Protein AF-A0A1Y1L3T9-F1 (afdb_monomer)

Solvent-accessible surface area (backbone atoms only — not comparable to full-atom values): 20775 Å² total; per-residue (Å²): 136,85,84,82,82,81,80,81,81,81,74,84,78,82,86,78,85,74,57,69,70,58,56,51,51,52,52,50,53,50,52,51,50,52,52,52,52,53,51,52,50,51,53,52,52,51,52,53,52,51,53,52,50,51,54,50,51,52,52,53,53,54,56,57,56,63,68,74,70,43,75,64,59,54,52,52,53,52,52,50,54,54,49,51,54,55,55,50,51,56,50,54,59,50,60,73,70,69,58,95,81,67,71,97,80,73,80,86,70,81,94,82,72,80,85,76,76,78,76,82,71,76,79,82,76,76,73,91,60,91,78,67,70,82,50,89,55,67,92,94,56,83,70,61,74,66,76,83,71,78,78,76,70,71,78,68,81,76,93,68,93,72,87,66,80,78,95,65,78,94,72,86,73,83,88,73,94,77,78,77,95,78,69,88,81,79,78,86,75,94,63,92,77,84,72,78,83,83,74,75,83,78,77,84,85,78,78,78,84,84,81,75,86,78,88,84,81,88,88,82,89,84,92,76,96,74,94,70,88,79,83,73,82,69,72,85,73,78,78,86,57,84,65,70,52,61,52,40,53,29,41,63,72,52,40,51,98,86,43,69,70,74,56,64,69,52,28,51,77,52,71,47,71,88,84,55,91,90,52,65,65,36,37,73,67,56,38,49,53,32,47,50,50,51,52,51,42,65,72,78,107

Radius of gyration: 37.57 Å; Cα contacts (8 Å, |Δi|>4): 76; chains: 1; bounding box: 81×88×98 Å

Structure (mmCIF, N/CA/C/O backbone):
data_AF-A0A1Y1L3T9-F1
#
_entry.id   AF-A0A1Y1L3T9-F1
#
loop_
_atom_site.group_PDB
_atom_site.id
_atom_site.type_symbol
_atom_site.label_atom_id
_atom_site.label_alt_id
_atom_site.label_comp_id
_atom_site.label_asym_id
_atom_site.label_entity_id
_atom_site.label_seq_id
_atom_site.pdbx_PDB_ins_code
_atom_site.Cartn_x
_atom_site.Cartn_y
_atom_site.Cartn_z
_atom_site.occupancy
_atom_site.B_iso_or_equiv
_atom_site.auth_seq_id
_atom_site.auth_comp_id
_atom_site.auth_asym_id
_atom_site.auth_atom_id
_atom_site.pdbx_PDB_model_num
ATOM 1 N N . MET A 1 1 ? 3.364 -24.486 44.179 1.00 48.12 1 MET A N 1
ATOM 2 C CA . MET A 1 1 ? 2.650 -23.247 43.792 1.00 48.12 1 MET A CA 1
ATOM 3 C C . MET A 1 1 ? 1.180 -23.391 44.173 1.00 48.12 1 MET A C 1
ATOM 5 O O . MET A 1 1 ? 0.526 -24.289 43.663 1.00 48.12 1 MET A O 1
ATOM 9 N N . ARG A 1 2 ? 0.682 -22.606 45.139 1.00 43.09 2 ARG A N 1
ATOM 10 C CA . ARG A 1 2 ? -0.711 -22.678 45.620 1.00 43.09 2 ARG A CA 1
ATOM 11 C C . ARG A 1 2 ? -1.566 -21.684 44.832 1.00 43.09 2 ARG A C 1
ATOM 13 O O . ARG A 1 2 ? -1.297 -20.489 44.862 1.00 43.09 2 ARG A O 1
ATOM 20 N N . SER A 1 3 ? -2.562 -22.192 44.112 1.00 54.69 3 SER A N 1
ATOM 21 C CA . SER A 1 3 ? -3.500 -21.392 43.322 1.00 54.69 3 SER A CA 1
ATOM 22 C C . SER A 1 3 ? -4.579 -20.817 44.246 1.00 54.69 3 SER A C 1
ATOM 24 O O . SER A 1 3 ? -5.410 -21.555 44.777 1.00 54.69 3 SER A O 1
ATOM 26 N N . ILE A 1 4 ? -4.533 -19.506 44.489 1.00 59.34 4 ILE A N 1
ATOM 27 C CA . ILE A 1 4 ? -5.537 -18.790 45.283 1.00 59.34 4 ILE A CA 1
ATOM 28 C C . ILE A 1 4 ? -6.715 -18.469 44.357 1.00 59.34 4 ILE A C 1
ATOM 30 O O . ILE A 1 4 ? -6.658 -17.541 43.553 1.00 59.34 4 ILE A O 1
ATOM 34 N N . LYS A 1 5 ? -7.796 -19.249 44.460 1.00 62.16 5 LYS A N 1
ATOM 35 C CA . LYS A 1 5 ? -9.081 -18.937 43.819 1.00 62.16 5 LYS A CA 1
ATOM 36 C C . LYS A 1 5 ? -9.783 -17.828 44.608 1.00 62.16 5 LYS A C 1
ATOM 38 O O . LYS A 1 5 ? -10.505 -18.101 45.563 1.00 62.16 5 LYS A O 1
ATOM 43 N N . LEU A 1 6 ? -9.587 -16.579 44.193 1.00 64.75 6 LEU A N 1
ATOM 44 C CA . LEU A 1 6 ? -10.404 -15.446 44.631 1.00 64.75 6 LEU A CA 1
ATOM 45 C C . LEU A 1 6 ? -11.812 -15.575 44.027 1.00 64.75 6 LEU A C 1
ATOM 47 O O . LEU A 1 6 ? -12.028 -15.301 42.850 1.00 64.75 6 LEU A O 1
ATOM 51 N N . LYS A 1 7 ? -12.778 -16.022 44.838 1.00 67.00 7 LYS A N 1
ATOM 52 C CA . LYS A 1 7 ? -14.206 -15.942 44.507 1.00 67.00 7 LYS A CA 1
ATOM 53 C C . LYS A 1 7 ? -14.675 -14.503 44.724 1.00 67.00 7 LYS A C 1
ATOM 55 O O . LYS A 1 7 ? -14.932 -14.103 45.856 1.00 67.00 7 LYS A O 1
ATOM 60 N N . PHE A 1 8 ? -14.811 -13.737 43.646 1.00 65.00 8 PHE A N 1
ATOM 61 C CA . PHE A 1 8 ? -15.523 -12.463 43.685 1.00 65.00 8 PHE A CA 1
ATOM 62 C C . PHE A 1 8 ? -17.027 -12.732 43.757 1.00 65.00 8 PHE A C 1
ATOM 64 O O . PHE A 1 8 ? -17.648 -13.164 42.790 1.00 65.00 8 PHE A O 1
ATOM 71 N N . VAL A 1 9 ? -17.609 -12.498 44.931 1.00 68.62 9 VAL A N 1
ATOM 72 C CA . VAL A 1 9 ? -19.060 -12.487 45.121 1.00 68.62 9 VAL A CA 1
ATOM 73 C C . VAL A 1 9 ? -19.570 -11.131 44.641 1.00 68.62 9 VAL A C 1
ATOM 75 O O . VAL A 1 9 ? -19.566 -10.149 45.380 1.00 68.62 9 VAL A O 1
ATOM 78 N N . THR A 1 10 ? -19.988 -11.055 43.381 1.00 63.47 10 THR A N 1
ATOM 79 C CA . THR A 1 10 ? -20.679 -9.885 42.835 1.00 63.47 10 THR A CA 1
ATOM 80 C C . THR A 1 10 ? -22.121 -9.879 43.338 1.00 63.47 10 THR A C 1
ATOM 82 O O . THR A 1 10 ? -22.996 -10.511 42.747 1.00 63.47 10 THR A O 1
ATOM 85 N N . LYS A 1 11 ? -22.386 -9.192 44.456 1.00 64.69 11 LYS A N 1
ATOM 86 C CA . LYS A 1 11 ? -23.764 -8.853 44.834 1.00 64.69 11 LYS A CA 1
ATOM 87 C C . LYS A 1 11 ? -24.275 -7.746 43.900 1.00 64.69 11 LYS A C 1
ATOM 89 O O . LYS A 1 11 ? -23.578 -6.742 43.741 1.00 64.69 11 LYS A O 1
ATOM 94 N N . PRO A 1 12 ? -25.465 -7.894 43.293 1.00 64.88 12 PRO A N 1
ATOM 95 C CA . PRO A 1 12 ? -26.063 -6.845 42.480 1.00 64.88 12 PRO A CA 1
ATOM 96 C C . PRO A 1 12 ? -26.432 -5.659 43.378 1.00 64.88 12 PRO A C 1
ATOM 98 O O . PRO A 1 12 ? -27.270 -5.769 44.271 1.00 64.88 12 PRO A O 1
ATOM 101 N N . PHE A 1 13 ? -25.768 -4.525 43.167 1.00 62.03 13 PHE A N 1
ATOM 102 C CA . PHE A 1 13 ? -26.069 -3.276 43.859 1.00 62.03 13 PHE A CA 1
ATOM 103 C C . PHE A 1 13 ? -27.342 -2.685 43.236 1.00 62.03 13 PHE A C 1
ATOM 105 O O . PHE A 1 13 ? -27.309 -2.151 42.126 1.00 62.03 13 PHE A O 1
ATOM 112 N N . HIS A 1 14 ? -28.485 -2.817 43.914 1.00 59.84 14 HIS A N 1
ATOM 113 C CA . HIS A 1 14 ? -29.720 -2.171 43.476 1.00 59.84 14 HIS A CA 1
ATOM 114 C C . HIS A 1 14 ? -29.592 -0.649 43.634 1.00 59.84 14 HIS A C 1
ATOM 116 O O . HIS A 1 14 ? -29.531 -0.100 44.730 1.00 59.84 14 HIS A O 1
ATOM 122 N N . SER A 1 15 ? -29.510 0.022 42.488 1.00 58.69 15 SER A N 1
ATOM 123 C CA . SER A 1 15 ? -29.207 1.442 42.316 1.00 58.69 15 SER A CA 1
ATOM 124 C C . SER A 1 15 ? -30.440 2.345 42.512 1.00 58.69 15 SER A C 1
ATOM 126 O O . SER A 1 15 ? -30.770 3.122 41.614 1.00 58.69 15 SER A O 1
ATOM 128 N N . ALA A 1 16 ? -31.135 2.247 43.649 1.00 67.38 16 ALA A N 1
ATOM 129 C CA . ALA A 1 16 ? -32.344 3.047 43.885 1.00 67.38 16 ALA A CA 1
ATOM 130 C C . ALA A 1 16 ? -32.065 4.437 44.497 1.00 67.38 16 ALA A C 1
ATOM 132 O O . ALA A 1 16 ? -32.548 5.421 43.951 1.00 67.38 16 ALA A O 1
ATOM 133 N N . ASP A 1 17 ? -31.197 4.576 45.506 1.00 70.19 17 ASP A N 1
ATOM 134 C CA . ASP A 1 17 ? -31.091 5.836 46.272 1.00 70.19 17 ASP A CA 1
ATOM 135 C C . ASP A 1 17 ? -29.662 6.386 46.376 1.00 70.19 17 ASP A C 1
ATOM 137 O O . ASP A 1 17 ? -29.104 6.559 47.456 1.00 70.19 17 ASP A O 1
ATOM 141 N N . VAL A 1 18 ? -29.033 6.688 45.235 1.00 78.12 18 VAL A N 1
ATOM 142 C CA . VAL A 1 18 ? -27.805 7.504 45.245 1.00 78.12 18 VAL A CA 1
ATOM 143 C C . VAL A 1 18 ? -28.188 8.971 45.026 1.00 78.12 18 VAL A C 1
ATOM 145 O O . VAL A 1 18 ? -28.701 9.292 43.942 1.00 78.12 18 VAL A O 1
ATOM 148 N N . PRO A 1 19 ? -27.934 9.873 45.996 1.00 84.69 19 PRO A N 1
ATOM 149 C CA . PRO A 1 19 ? -28.290 11.283 45.885 1.00 84.69 19 PRO A CA 1
ATOM 150 C C . PRO A 1 19 ? -27.638 11.916 44.651 1.00 84.69 19 PRO A C 1
ATOM 152 O O . PRO A 1 19 ? -26.494 11.618 44.296 1.00 84.69 19 PRO A O 1
ATOM 155 N N . ARG A 1 20 ? -28.382 12.794 43.962 1.00 84.56 20 ARG A N 1
ATOM 156 C CA . ARG A 1 20 ? -27.956 13.411 42.689 1.00 84.56 20 ARG A CA 1
ATOM 157 C C . ARG A 1 20 ? -26.580 14.079 42.796 1.00 84.56 20 ARG A C 1
ATOM 159 O O . ARG A 1 20 ? -25.798 13.991 41.855 1.00 84.56 20 ARG A O 1
ATOM 166 N N . THR A 1 21 ? -26.262 14.665 43.949 1.00 87.12 21 THR A N 1
ATOM 167 C CA . THR A 1 21 ? -24.958 15.275 44.258 1.00 87.12 21 THR A CA 1
ATOM 168 C C . THR A 1 21 ? -23.798 14.285 44.131 1.00 87.12 21 THR A C 1
ATOM 170 O O . THR A 1 21 ? -22.793 14.600 43.499 1.00 87.12 21 THR A O 1
ATOM 173 N N . VAL A 1 22 ? -23.955 13.054 44.623 1.00 88.00 22 VAL A N 1
ATOM 174 C CA . VAL A 1 22 ? -22.925 12.007 44.522 1.00 88.00 22 VAL A CA 1
ATOM 175 C C . VAL A 1 22 ? -22.735 11.559 43.070 1.00 88.00 22 VAL A C 1
ATOM 177 O O . VAL A 1 22 ? -21.602 11.374 42.628 1.00 88.00 22 VAL A O 1
ATOM 180 N N . LYS A 1 23 ? -23.811 11.477 42.273 1.00 86.00 23 LYS A N 1
ATOM 181 C CA . LYS A 1 23 ? -23.708 11.160 40.834 1.00 86.00 23 LYS A CA 1
ATOM 182 C C . LYS A 1 23 ? -22.935 12.233 40.053 1.00 86.00 23 LYS A C 1
ATOM 184 O O . LYS A 1 23 ? -22.168 11.885 39.156 1.00 86.00 23 LYS A O 1
ATOM 189 N N . PHE A 1 24 ? -23.107 13.514 40.394 1.00 87.56 24 PHE A N 1
ATOM 190 C CA . PHE A 1 24 ? -22.348 14.611 39.780 1.00 87.56 24 PHE A CA 1
ATOM 191 C C . PHE A 1 24 ? -20.864 14.568 40.146 1.00 87.56 24 PHE A C 1
ATOM 193 O O . PHE A 1 24 ? -20.024 14.693 39.255 1.00 87.56 24 PHE A O 1
ATOM 200 N N . LEU A 1 25 ? -20.535 14.321 41.418 1.00 91.06 25 LEU A N 1
ATOM 201 C CA . LEU A 1 25 ? -19.144 14.188 41.850 1.00 91.06 25 LEU A CA 1
ATOM 202 C C . LEU A 1 25 ? -18.457 13.009 41.155 1.00 91.06 25 LEU A C 1
ATOM 204 O O . LEU A 1 25 ? -17.382 13.190 40.593 1.00 91.06 25 LEU A O 1
ATOM 208 N N . ILE A 1 26 ? -19.101 11.838 41.092 1.00 89.75 26 ILE A N 1
ATOM 209 C CA . ILE A 1 26 ? -18.542 10.661 40.407 1.00 89.75 26 ILE A CA 1
ATOM 210 C C . ILE A 1 26 ? -18.288 10.956 38.924 1.00 89.75 26 ILE A C 1
ATOM 212 O O . ILE A 1 26 ? -17.206 10.662 38.422 1.00 89.75 26 ILE A O 1
ATOM 216 N N . ARG A 1 27 ? -19.243 11.578 38.219 1.00 90.69 27 ARG A N 1
ATOM 217 C CA . ARG A 1 27 ? -19.047 11.957 36.810 1.00 90.69 27 ARG A CA 1
ATOM 218 C C . ARG A 1 27 ? -17.887 12.937 36.640 1.00 90.69 27 ARG A C 1
ATOM 220 O O . ARG A 1 27 ? -17.073 12.723 35.750 1.00 90.69 27 ARG A O 1
ATOM 227 N N . SER A 1 28 ? -17.784 13.941 37.511 1.00 91.44 28 SER A N 1
ATOM 228 C CA . SER A 1 28 ? -16.701 14.930 37.479 1.00 91.44 28 SER A CA 1
ATOM 229 C C . SER A 1 28 ? -15.328 14.285 37.711 1.00 91.44 28 SER A C 1
ATOM 231 O O . SER A 1 28 ? -14.407 14.478 36.915 1.00 91.44 28 SER A O 1
ATOM 233 N N . PHE A 1 29 ? -15.211 13.421 38.727 1.00 92.94 29 PHE A N 1
ATOM 234 C CA . PHE A 1 29 ? -13.990 12.660 39.007 1.00 92.94 29 PHE A CA 1
ATOM 235 C C . PHE A 1 29 ? -13.588 11.759 37.839 1.00 92.94 29 PHE A C 1
ATOM 237 O O . PHE A 1 29 ? -12.419 11.736 37.458 1.00 92.94 29 PHE A O 1
ATOM 244 N N . ILE A 1 30 ? -14.549 11.058 37.231 1.00 93.00 30 ILE A N 1
ATOM 245 C CA . ILE A 1 30 ? -14.297 10.213 36.062 1.00 93.00 30 ILE A CA 1
ATOM 246 C C . ILE A 1 30 ? -13.791 11.064 34.893 1.00 93.00 30 ILE A C 1
ATOM 248 O O . ILE A 1 30 ? -12.768 10.733 34.298 1.00 93.00 30 ILE A O 1
ATOM 252 N N . THR A 1 31 ? -14.447 12.186 34.582 1.00 92.31 31 THR A N 1
ATOM 253 C CA . THR A 1 31 ? -14.012 13.063 33.484 1.00 92.31 31 THR A CA 1
ATOM 254 C C . THR A 1 31 ? -12.631 13.662 33.725 1.00 92.31 31 THR A C 1
ATOM 256 O O . THR A 1 31 ? -11.825 13.705 32.799 1.00 92.31 31 THR A O 1
ATOM 259 N N . TYR A 1 32 ? -12.320 14.058 34.962 1.00 94.50 32 TYR A N 1
ATOM 260 C CA . TYR A 1 32 ? -11.005 14.578 35.326 1.00 94.50 32 TYR A CA 1
ATOM 261 C C . TYR A 1 32 ? -9.917 13.506 35.183 1.00 94.50 32 TYR A C 1
ATOM 263 O O . TYR A 1 32 ? -8.859 13.767 34.611 1.00 94.50 32 TYR A O 1
ATOM 271 N N . TYR A 1 33 ? -10.196 12.277 35.626 1.00 95.88 33 TYR A N 1
ATOM 272 C CA . TYR A 1 33 ? -9.279 11.150 35.475 1.00 95.88 33 TYR A CA 1
ATOM 273 C C . TYR A 1 33 ? -9.022 10.815 33.998 1.00 95.88 33 TYR A C 1
ATOM 275 O O . TYR A 1 33 ? -7.871 10.656 33.593 1.00 95.88 33 TYR A O 1
ATOM 283 N N . TYR A 1 34 ? -10.065 10.779 33.161 1.00 95.12 34 TYR A N 1
ATOM 284 C CA . TYR A 1 34 ? -9.909 10.565 31.718 1.00 95.12 34 TYR A CA 1
ATOM 285 C C . TYR A 1 34 ? -9.134 11.696 31.038 1.00 95.12 34 TYR A C 1
ATOM 287 O O . TYR A 1 34 ? -8.273 11.435 30.204 1.00 95.12 34 TYR A O 1
ATOM 295 N N . LEU A 1 35 ? -9.387 12.954 31.404 1.00 93.94 35 LEU A N 1
ATOM 296 C CA . LEU A 1 35 ? -8.675 14.084 30.811 1.00 93.94 35 LEU A CA 1
ATOM 297 C C . LEU A 1 35 ? -7.189 14.085 31.204 1.00 93.94 35 LEU A C 1
ATOM 299 O O . LEU A 1 35 ? -6.327 14.292 30.352 1.00 93.94 35 LEU A O 1
ATOM 303 N N . SER A 1 36 ? -6.891 13.783 32.471 1.00 94.94 36 SER A N 1
ATOM 304 C CA . SER A 1 36 ? -5.523 13.669 32.985 1.00 94.94 36 SER A CA 1
ATOM 305 C C . SER A 1 36 ? -4.763 12.511 32.330 1.00 94.94 36 SER A C 1
ATOM 307 O O . SER A 1 36 ? -3.666 12.699 31.803 1.00 94.94 36 SER A O 1
ATOM 309 N N . THR A 1 37 ? -5.372 11.323 32.254 1.00 94.06 37 THR A N 1
ATOM 310 C CA . THR A 1 37 ? -4.755 10.155 31.600 1.00 94.06 37 THR A CA 1
ATOM 311 C C . THR A 1 37 ? -4.518 10.381 30.107 1.00 94.06 37 THR A C 1
ATOM 313 O O . THR A 1 37 ? -3.452 10.033 29.604 1.00 94.06 37 THR A O 1
ATOM 316 N N . MET A 1 38 ? -5.446 11.033 29.400 1.00 94.25 38 MET A N 1
ATOM 317 C CA . MET A 1 38 ? -5.265 11.389 27.987 1.00 94.25 38 MET A CA 1
ATOM 318 C C . MET A 1 38 ? -4.149 12.421 27.779 1.00 94.25 38 MET A C 1
ATOM 320 O O . MET A 1 38 ? -3.416 12.332 26.793 1.00 94.25 38 MET A O 1
ATOM 324 N N . ALA A 1 39 ? -3.983 13.380 28.695 1.00 94.56 39 ALA A N 1
ATOM 325 C CA . ALA A 1 39 ? -2.883 14.341 28.639 1.00 94.56 39 ALA A CA 1
ATOM 326 C C . ALA A 1 39 ? -1.523 13.646 28.820 1.00 94.56 39 ALA A C 1
ATOM 328 O O . ALA A 1 39 ? -0.623 13.846 28.004 1.00 94.56 39 ALA A O 1
ATOM 329 N N . VAL A 1 40 ? -1.399 12.767 29.820 1.00 95.75 40 VAL A N 1
ATOM 330 C CA . VAL A 1 40 ? -0.181 11.971 30.050 1.00 95.75 40 VAL A CA 1
ATOM 331 C C . VAL A 1 40 ? 0.121 11.076 28.847 1.00 95.75 40 VAL A C 1
ATOM 333 O O . VAL A 1 40 ? 1.253 11.055 28.370 1.00 95.75 40 VAL A O 1
ATOM 336 N N . LEU A 1 41 ? -0.891 10.406 28.287 1.00 94.94 41 LEU A N 1
ATOM 337 C CA . LEU A 1 41 ? -0.723 9.545 27.116 1.00 94.94 41 LEU A CA 1
ATOM 338 C C . LEU A 1 41 ? -0.195 10.320 25.899 1.00 94.94 41 LEU A C 1
ATOM 340 O O . LEU A 1 41 ? 0.701 9.838 25.209 1.00 94.94 41 LEU A O 1
ATOM 344 N N . ARG A 1 42 ? -0.703 11.535 25.649 1.00 95.44 42 ARG A N 1
ATOM 345 C CA . ARG A 1 42 ? -0.220 12.395 24.555 1.00 95.44 42 ARG A CA 1
ATOM 346 C C . ARG A 1 42 ? 1.233 12.818 24.749 1.00 95.44 42 ARG A C 1
ATOM 348 O O . ARG A 1 42 ? 1.998 12.779 23.788 1.00 95.44 42 ARG A O 1
ATOM 355 N N . VAL A 1 43 ? 1.624 13.175 25.972 1.00 96.44 43 VAL A N 1
ATOM 356 C CA . VAL A 1 43 ? 3.020 13.516 26.292 1.00 96.44 43 VAL A CA 1
ATOM 357 C C . VAL A 1 43 ? 3.929 12.299 26.092 1.00 96.44 43 VAL A C 1
ATOM 359 O O . VAL A 1 43 ? 4.958 12.411 25.429 1.00 96.44 43 VAL A O 1
ATOM 362 N N . CYS A 1 44 ? 3.527 11.118 26.571 1.00 96.06 44 CYS A N 1
ATOM 363 C CA . CYS A 1 44 ? 4.285 9.880 26.376 1.00 96.06 44 CYS A CA 1
ATOM 364 C C . CYS A 1 44 ? 4.437 9.509 24.893 1.00 96.06 44 CYS A C 1
ATOM 366 O O . CYS A 1 44 ? 5.539 9.178 24.461 1.00 96.06 44 CYS A O 1
ATOM 368 N N . LEU A 1 45 ? 3.366 9.609 24.097 1.00 95.38 45 LEU A N 1
ATOM 369 C CA . LEU A 1 45 ? 3.427 9.374 22.651 1.00 95.38 45 LEU A CA 1
ATOM 370 C C . LEU A 1 45 ? 4.355 10.375 21.950 1.00 95.38 45 LEU A C 1
ATOM 372 O O . LEU A 1 45 ? 5.137 9.976 21.090 1.00 95.38 45 LEU A O 1
ATOM 376 N N . GLY A 1 46 ? 4.326 11.650 22.350 1.00 96.75 46 GLY A N 1
ATOM 377 C CA . GLY A 1 46 ? 5.246 12.666 21.837 1.00 96.75 46 GLY A CA 1
ATOM 378 C C . GLY A 1 46 ? 6.713 12.316 22.100 1.00 96.75 46 GLY A C 1
ATOM 379 O O . GLY A 1 46 ? 7.530 12.353 21.181 1.00 96.75 46 GLY A O 1
ATOM 380 N N . ILE A 1 47 ? 7.044 11.901 23.327 1.00 97.00 47 ILE A N 1
ATOM 381 C CA . ILE A 1 47 ? 8.408 11.496 23.707 1.00 97.00 47 ILE A CA 1
ATOM 382 C C . ILE A 1 47 ? 8.852 10.236 22.941 1.00 97.00 47 ILE A C 1
ATOM 384 O O . ILE A 1 47 ? 9.990 10.166 22.471 1.00 97.00 47 ILE A O 1
ATOM 388 N N . LEU A 1 48 ? 7.967 9.251 22.756 1.00 96.75 48 LEU A N 1
ATOM 389 C CA . LEU A 1 48 ? 8.270 8.041 21.979 1.00 96.75 48 LEU A CA 1
ATOM 390 C C . LEU A 1 48 ? 8.533 8.347 20.497 1.00 96.75 48 LEU A C 1
ATOM 392 O O . LEU A 1 48 ? 9.457 7.791 19.904 1.00 96.75 48 LEU A O 1
ATOM 396 N N . LEU A 1 49 ? 7.772 9.265 19.899 1.00 95.94 49 LEU A N 1
ATOM 397 C CA . LEU A 1 49 ? 8.014 9.696 18.520 1.00 95.94 49 LEU A CA 1
ATOM 398 C C . LEU A 1 49 ? 9.339 10.457 18.388 1.00 95.94 49 LEU A C 1
ATOM 400 O O . LEU A 1 49 ? 10.110 10.185 17.470 1.00 95.94 49 LEU A O 1
ATOM 404 N N . LEU A 1 50 ? 9.646 11.358 19.325 1.00 96.56 50 LEU A N 1
ATOM 405 C CA . LEU A 1 50 ? 10.915 12.095 19.355 1.00 96.56 50 LEU A CA 1
ATOM 406 C C . LEU A 1 50 ? 12.126 11.163 19.494 1.00 96.56 50 LEU A C 1
ATOM 408 O O . LEU A 1 50 ? 13.098 11.298 18.753 1.00 96.56 50 LEU A O 1
ATOM 412 N N . THR A 1 51 ? 12.061 10.183 20.397 1.00 96.31 51 THR A N 1
ATOM 413 C CA . THR A 1 51 ? 13.142 9.197 20.580 1.00 96.31 51 THR A CA 1
ATOM 414 C C . THR A 1 51 ? 13.310 8.290 19.361 1.00 96.31 51 THR A C 1
ATOM 416 O O . THR A 1 51 ? 14.437 8.021 18.950 1.00 96.31 51 THR A O 1
ATOM 419 N N . SER A 1 52 ? 12.214 7.881 18.714 1.00 96.56 52 SER A N 1
ATOM 420 C CA . SER A 1 52 ? 12.269 7.132 17.453 1.00 96.56 52 SER A CA 1
ATOM 421 C C . SER A 1 52 ? 12.946 7.931 16.332 1.00 96.56 52 SER A C 1
ATOM 423 O O . SER A 1 52 ? 13.817 7.398 15.642 1.00 96.56 52 SER A O 1
ATOM 425 N N . MET A 1 53 ? 12.613 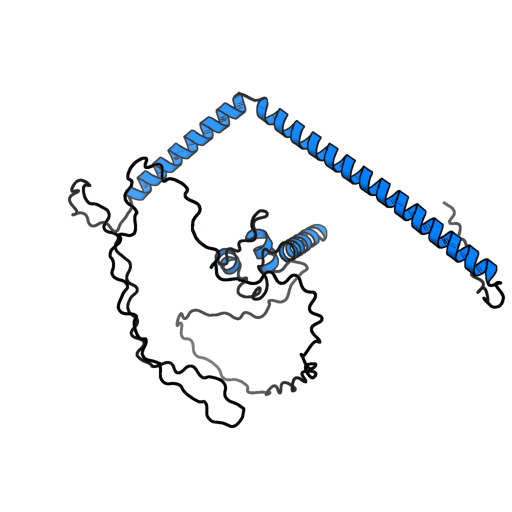9.218 16.193 1.00 96.62 53 MET A N 1
ATOM 426 C CA . MET A 1 53 ? 13.234 10.102 15.202 1.00 96.62 53 MET A CA 1
ATOM 427 C C . MET A 1 53 ? 14.731 10.301 15.466 1.00 96.62 53 MET A C 1
ATOM 429 O O . MET A 1 53 ? 15.528 10.227 14.533 1.00 96.62 53 MET A O 1
ATOM 433 N N . LEU A 1 54 ? 15.135 10.495 16.724 1.00 96.94 54 LEU A N 1
ATOM 434 C CA . LEU A 1 54 ? 16.551 10.618 17.090 1.00 96.94 54 LEU A CA 1
ATOM 435 C C . LEU A 1 54 ? 17.337 9.340 16.766 1.00 96.94 54 LEU A C 1
ATOM 437 O O . LEU A 1 54 ? 18.391 9.420 16.136 1.00 96.94 54 LEU A O 1
ATOM 441 N N . ASN A 1 55 ? 16.783 8.167 17.084 1.00 95.19 55 ASN A N 1
ATOM 442 C CA . ASN A 1 55 ? 17.394 6.882 16.733 1.00 95.19 55 ASN A CA 1
ATOM 443 C C . ASN A 1 55 ? 17.522 6.696 15.208 1.00 95.19 55 ASN A C 1
ATOM 445 O O . ASN A 1 55 ? 18.519 6.159 14.721 1.00 95.19 55 ASN A O 1
ATOM 449 N N . ALA A 1 56 ? 16.536 7.159 14.431 1.00 93.06 56 ALA A N 1
ATOM 450 C CA . ALA A 1 56 ? 16.591 7.113 12.971 1.00 93.06 56 ALA A CA 1
ATOM 451 C C . ALA A 1 56 ? 17.685 8.038 12.405 1.00 93.06 56 ALA A C 1
ATOM 453 O O . ALA A 1 56 ? 18.432 7.638 11.505 1.00 93.06 56 ALA A O 1
ATOM 454 N N . ILE A 1 57 ? 17.828 9.246 12.960 1.00 94.44 57 ILE A N 1
ATOM 455 C CA . ILE A 1 57 ? 18.881 10.195 12.577 1.00 94.44 57 ILE A CA 1
ATOM 456 C C . ILE A 1 57 ? 20.259 9.603 12.887 1.00 94.44 57 ILE A C 1
ATOM 458 O O . ILE A 1 57 ? 21.126 9.594 12.011 1.00 94.44 57 ILE A O 1
ATOM 462 N N . GLU A 1 58 ? 20.460 9.038 14.077 1.00 95.00 58 GLU A N 1
ATOM 463 C CA . GLU A 1 58 ? 21.738 8.428 14.457 1.00 95.00 58 GLU A CA 1
ATOM 464 C C . GLU A 1 58 ? 22.096 7.231 13.561 1.00 95.00 58 GLU A C 1
ATOM 466 O O . GLU A 1 58 ? 23.226 7.126 13.072 1.00 95.00 58 GLU A O 1
ATOM 471 N N . SER A 1 59 ? 21.116 6.383 13.234 1.00 93.00 59 SER A N 1
ATOM 472 C CA . SER A 1 59 ? 21.291 5.279 12.284 1.00 93.00 59 SER A CA 1
ATOM 473 C C . SER A 1 59 ? 21.712 5.772 10.893 1.00 93.00 59 SER A C 1
ATOM 475 O O . SER A 1 59 ? 22.659 5.248 10.295 1.00 93.00 59 SER A O 1
ATOM 477 N N . SER A 1 60 ? 21.072 6.835 10.393 1.00 90.12 60 SER A N 1
ATOM 478 C CA . SER A 1 60 ? 21.417 7.426 9.095 1.00 90.12 60 SER A CA 1
ATOM 479 C C . SER A 1 60 ? 22.836 8.006 9.081 1.00 90.12 60 SER A C 1
ATOM 481 O O . SER A 1 60 ? 23.586 7.813 8.118 1.00 90.12 60 SER A O 1
ATOM 483 N N . HIS A 1 61 ? 23.247 8.639 10.181 1.00 89.69 61 HIS A N 1
ATOM 484 C CA . HIS A 1 61 ? 24.568 9.235 10.313 1.00 89.69 61 HIS A CA 1
ATOM 485 C C . HIS A 1 61 ? 25.667 8.165 10.384 1.00 89.69 61 HIS A C 1
ATOM 487 O O . HIS A 1 61 ? 26.707 8.291 9.731 1.00 89.69 61 HIS A O 1
ATOM 493 N N . ASN A 1 62 ? 25.421 7.065 11.103 1.00 86.00 62 ASN A N 1
ATOM 494 C CA . ASN A 1 62 ? 26.340 5.927 11.157 1.00 86.00 62 ASN A CA 1
ATOM 495 C C . ASN A 1 62 ? 26.501 5.254 9.786 1.00 86.00 62 ASN A C 1
ATOM 497 O O . ASN A 1 62 ? 27.618 4.898 9.397 1.00 86.00 62 ASN A O 1
ATOM 501 N N . ARG A 1 63 ? 25.426 5.172 8.991 1.00 81.19 63 ARG A N 1
ATOM 502 C CA . ARG A 1 63 ? 25.482 4.654 7.615 1.00 81.19 63 ARG A CA 1
ATOM 503 C C . ARG A 1 63 ? 26.358 5.520 6.702 1.00 81.19 63 ARG A C 1
ATOM 505 O O . ARG A 1 63 ? 27.151 4.988 5.928 1.00 81.19 63 ARG A O 1
ATOM 512 N N . LEU A 1 64 ? 26.267 6.844 6.835 1.00 78.94 64 LEU A N 1
ATOM 513 C CA . LEU A 1 64 ? 27.083 7.791 6.065 1.00 78.94 64 LEU A CA 1
ATOM 514 C C . LEU A 1 64 ? 28.564 7.774 6.469 1.00 78.94 64 LEU A C 1
ATOM 516 O O . LEU A 1 64 ? 29.431 7.940 5.606 1.00 78.94 64 LEU A O 1
ATOM 520 N N . ARG A 1 65 ? 28.887 7.537 7.750 1.00 76.81 65 ARG A N 1
ATOM 521 C CA . ARG A 1 65 ? 30.287 7.378 8.186 1.00 76.81 65 ARG A CA 1
ATOM 522 C C . ARG A 1 65 ? 30.942 6.136 7.580 1.00 76.81 65 ARG A C 1
ATOM 524 O O . ARG A 1 65 ? 32.100 6.213 7.176 1.00 76.81 65 ARG A O 1
ATOM 531 N N . HIS A 1 66 ? 30.210 5.031 7.442 1.00 67.12 66 HIS A N 1
ATOM 532 C CA . HIS A 1 66 ? 30.757 3.811 6.841 1.00 67.12 66 HIS A CA 1
ATOM 533 C C . HIS A 1 66 ? 31.050 3.934 5.335 1.00 67.12 66 HIS A C 1
ATOM 535 O O . HIS A 1 66 ? 31.995 3.305 4.860 1.00 67.12 66 HIS A O 1
ATOM 541 N N . GLU A 1 67 ? 30.328 4.769 4.576 1.00 62.75 67 GLU A N 1
ATOM 542 C CA . GLU A 1 67 ? 30.627 4.950 3.142 1.00 62.75 67 GLU A CA 1
ATOM 543 C C . GLU A 1 67 ? 31.869 5.815 2.866 1.00 62.75 67 GLU A C 1
ATOM 545 O O . GLU A 1 67 ? 32.526 5.625 1.841 1.00 62.75 67 GLU A O 1
ATOM 550 N N . LYS A 1 68 ? 32.249 6.732 3.766 1.00 64.69 68 LYS A N 1
ATOM 551 C CA . LYS A 1 68 ? 33.413 7.615 3.547 1.00 64.69 68 LYS A CA 1
ATOM 552 C C . LYS A 1 68 ? 34.767 6.974 3.888 1.00 64.69 68 LYS A C 1
ATOM 554 O O . LYS A 1 68 ? 35.798 7.550 3.555 1.00 64.69 68 LYS A O 1
ATOM 559 N N . GLY A 1 69 ? 34.783 5.795 4.515 1.00 55.25 69 GLY A N 1
ATOM 560 C CA . GLY A 1 69 ? 35.990 5.228 5.131 1.00 55.25 69 GLY A CA 1
ATOM 561 C C . GLY A 1 69 ? 36.834 4.265 4.291 1.00 55.25 69 GLY A C 1
ATOM 562 O O . GLY A 1 69 ? 37.918 3.903 4.733 1.00 55.25 69 GLY A O 1
ATOM 563 N N . SER A 1 70 ? 36.396 3.820 3.108 1.00 62.53 70 SER A N 1
ATOM 564 C CA . SER A 1 70 ? 37.163 2.821 2.346 1.00 62.53 70 SER A CA 1
ATOM 565 C C . SER A 1 70 ? 37.557 3.332 0.957 1.00 62.53 70 SER A C 1
ATOM 567 O O . SER A 1 70 ? 36.813 3.139 -0.012 1.00 62.53 70 SER A O 1
ATOM 569 N N . PRO A 1 71 ? 38.740 3.969 0.818 1.00 73.88 71 PRO A N 1
ATOM 570 C CA . PRO A 1 71 ? 39.283 4.336 -0.491 1.00 73.88 71 PRO A CA 1
ATOM 571 C C . PRO A 1 71 ? 39.405 3.124 -1.431 1.00 73.88 71 PRO A C 1
ATOM 573 O O . PRO A 1 71 ? 39.299 3.282 -2.647 1.00 73.88 71 PRO A O 1
ATOM 576 N N . GLU A 1 72 ? 39.519 1.907 -0.889 1.00 74.00 72 GLU A N 1
ATOM 577 C CA . GLU A 1 72 ? 39.511 0.672 -1.678 1.00 74.00 72 GLU A CA 1
ATOM 578 C C . GLU A 1 72 ? 38.131 0.273 -2.212 1.00 74.00 72 GLU A C 1
ATOM 580 O O . GLU A 1 72 ? 38.015 -0.186 -3.350 1.00 74.00 72 GLU A O 1
ATOM 585 N N . LEU A 1 73 ? 37.051 0.519 -1.467 1.00 73.19 73 LEU A N 1
ATOM 586 C CA . LEU A 1 73 ? 35.701 0.258 -1.974 1.00 73.19 73 LEU A CA 1
ATOM 587 C C . LEU A 1 73 ? 35.348 1.197 -3.140 1.00 73.19 73 LEU A C 1
ATOM 589 O O . LEU A 1 73 ? 34.666 0.796 -4.086 1.00 73.19 73 LEU A O 1
ATOM 593 N N . ARG A 1 74 ? 35.868 2.433 -3.115 1.00 74.56 74 ARG A N 1
ATOM 594 C CA . ARG A 1 74 ? 35.715 3.398 -4.214 1.00 74.56 74 ARG A CA 1
ATOM 595 C C . ARG A 1 74 ? 36.440 2.931 -5.477 1.00 74.56 74 ARG A C 1
ATOM 597 O O . ARG A 1 74 ? 35.853 2.992 -6.557 1.00 74.56 74 ARG A O 1
ATOM 604 N N . LYS A 1 75 ? 37.662 2.398 -5.347 1.00 84.00 75 LYS A N 1
ATOM 605 C CA . LYS A 1 75 ? 38.397 1.791 -6.472 1.00 84.00 75 LYS A CA 1
ATOM 606 C C . LYS A 1 75 ? 37.663 0.573 -7.041 1.00 84.00 75 LYS A C 1
ATOM 608 O O . LYS A 1 75 ? 37.561 0.461 -8.261 1.00 84.00 75 LYS A O 1
ATOM 613 N N . ARG A 1 76 ? 37.076 -0.282 -6.189 1.00 80.88 76 ARG A N 1
ATOM 614 C CA . ARG A 1 76 ? 36.252 -1.429 -6.625 1.00 80.88 76 ARG A CA 1
ATOM 615 C C . ARG A 1 76 ? 34.973 -1.010 -7.362 1.00 80.88 76 ARG A C 1
ATOM 617 O O . ARG A 1 76 ? 34.680 -1.558 -8.417 1.00 80.88 76 ARG A O 1
ATOM 624 N N . ARG A 1 77 ? 34.237 0.003 -6.881 1.00 80.00 77 ARG A N 1
ATOM 625 C CA . ARG A 1 77 ? 33.045 0.506 -7.601 1.00 80.00 77 ARG A CA 1
ATOM 626 C C . ARG A 1 77 ? 33.409 1.096 -8.968 1.00 80.00 77 ARG A C 1
ATOM 628 O O . ARG A 1 77 ? 32.709 0.844 -9.946 1.00 80.00 77 ARG A O 1
ATOM 635 N N . LEU A 1 78 ? 34.503 1.855 -9.058 1.00 85.81 78 LEU A N 1
ATOM 636 C CA . LEU A 1 78 ? 34.975 2.416 -10.330 1.00 85.81 78 LEU A CA 1
ATOM 637 C C . LEU A 1 78 ? 35.416 1.329 -11.318 1.00 85.81 78 LEU A C 1
ATOM 639 O O . LEU A 1 78 ? 35.067 1.411 -12.497 1.00 85.81 78 LEU A O 1
ATOM 643 N N . SER A 1 79 ? 36.123 0.291 -10.860 1.00 89.44 79 SER A N 1
ATOM 644 C CA . SER A 1 79 ? 36.526 -0.815 -11.734 1.00 89.44 79 SER A CA 1
ATOM 645 C C . SER A 1 79 ? 35.324 -1.621 -12.240 1.00 89.44 79 SER A C 1
ATOM 647 O O . SER A 1 79 ? 35.286 -1.972 -13.422 1.00 89.44 79 SER A O 1
ATOM 649 N N . ASP A 1 80 ? 34.299 -1.827 -11.409 1.00 87.69 80 ASP A N 1
ATOM 650 C CA . ASP A 1 80 ? 33.059 -2.496 -11.814 1.00 87.69 80 ASP A CA 1
ATOM 651 C C . ASP A 1 80 ? 32.255 -1.687 -12.841 1.00 87.69 80 ASP A C 1
ATOM 653 O O . ASP A 1 80 ? 31.735 -2.260 -13.802 1.00 87.69 80 ASP A O 1
ATOM 657 N N . ILE A 1 81 ? 32.189 -0.358 -12.701 1.00 86.62 81 ILE A N 1
ATOM 658 C CA . ILE A 1 81 ? 31.537 0.518 -13.690 1.00 86.62 81 ILE A CA 1
ATOM 659 C C . ILE A 1 81 ? 32.247 0.417 -15.047 1.00 86.62 81 ILE A C 1
ATOM 661 O O . ILE A 1 81 ? 31.593 0.226 -16.076 1.00 86.62 81 ILE A O 1
ATOM 665 N N . VAL A 1 82 ? 33.584 0.475 -15.065 1.00 90.69 82 VAL A N 1
ATOM 666 C CA . VAL A 1 82 ? 34.373 0.328 -16.301 1.00 90.69 82 VAL A CA 1
ATOM 667 C C . VAL A 1 82 ? 34.179 -1.062 -16.916 1.00 90.69 82 VAL A C 1
ATOM 669 O O . VAL A 1 82 ? 34.016 -1.185 -18.133 1.00 90.69 82 VAL A O 1
ATOM 672 N N . ARG A 1 83 ? 34.128 -2.117 -16.091 1.00 88.81 83 ARG A N 1
ATOM 673 C CA . ARG A 1 83 ? 33.886 -3.495 -16.543 1.00 88.81 83 ARG A CA 1
ATOM 674 C C . ARG A 1 83 ? 32.505 -3.658 -17.176 1.00 88.81 83 ARG A C 1
ATOM 676 O O . ARG A 1 83 ? 32.404 -4.264 -18.242 1.00 88.81 83 ARG A O 1
ATOM 683 N N . ARG A 1 84 ? 31.455 -3.080 -16.576 1.00 84.19 84 ARG A N 1
ATOM 684 C CA . ARG A 1 84 ? 30.094 -3.091 -17.144 1.00 84.19 84 ARG A CA 1
ATOM 685 C C . ARG A 1 84 ? 30.035 -2.357 -18.480 1.00 84.19 84 ARG A C 1
ATOM 687 O O . ARG A 1 84 ? 29.428 -2.879 -19.410 1.00 84.19 84 ARG A O 1
ATOM 694 N N . ARG A 1 85 ? 30.719 -1.215 -18.605 1.00 83.44 85 ARG A N 1
ATOM 695 C CA . ARG A 1 85 ? 30.763 -0.440 -19.857 1.00 83.44 85 ARG A CA 1
ATOM 696 C C . ARG A 1 85 ? 31.449 -1.207 -20.993 1.00 83.44 85 ARG A C 1
ATOM 698 O O . ARG A 1 85 ? 30.940 -1.239 -22.108 1.00 83.44 85 ARG A O 1
ATOM 705 N N . ARG A 1 86 ? 32.551 -1.912 -20.704 1.00 82.06 86 ARG A N 1
ATOM 706 C CA . ARG A 1 86 ? 33.212 -2.789 -21.692 1.00 82.06 86 ARG A CA 1
ATOM 707 C C . ARG A 1 86 ? 32.345 -3.990 -22.084 1.00 82.06 86 ARG A C 1
ATOM 709 O O . ARG A 1 86 ? 32.337 -4.387 -23.246 1.00 82.06 86 ARG A O 1
ATOM 716 N N . ALA A 1 87 ? 31.601 -4.561 -21.134 1.00 78.62 87 ALA A N 1
ATOM 717 C CA . ALA A 1 87 ? 30.697 -5.680 -21.398 1.00 78.62 87 ALA A CA 1
ATOM 718 C C . ALA A 1 87 ? 29.456 -5.274 -22.217 1.00 78.62 87 ALA A C 1
ATOM 720 O O . ALA A 1 87 ? 28.949 -6.078 -22.998 1.00 78.62 87 ALA A O 1
ATOM 721 N N . SER A 1 88 ? 28.960 -4.042 -22.071 1.00 76.69 88 SER A N 1
ATOM 722 C CA . SER A 1 88 ? 27.862 -3.538 -22.903 1.00 76.69 88 SER A CA 1
ATOM 723 C C . SER A 1 88 ? 28.330 -3.176 -24.314 1.00 76.69 88 SER A C 1
ATOM 725 O O . SER A 1 88 ? 27.632 -3.484 -25.278 1.00 76.69 88 SER A O 1
ATOM 727 N N . GLU A 1 89 ? 29.532 -2.612 -24.468 1.00 75.75 89 GLU A N 1
ATOM 728 C CA . GLU A 1 89 ? 30.122 -2.359 -25.791 1.00 75.75 89 GLU A CA 1
ATOM 729 C C . GLU A 1 89 ? 30.385 -3.649 -26.577 1.00 75.75 89 GLU A C 1
ATOM 731 O O . GLU A 1 89 ? 30.123 -3.698 -27.780 1.00 75.75 89 GLU A O 1
ATOM 736 N N . SER A 1 90 ? 30.851 -4.718 -25.922 1.00 70.88 90 SER A N 1
ATOM 737 C CA . SER A 1 90 ? 31.078 -6.001 -26.600 1.00 70.88 90 SER A CA 1
ATOM 738 C C . SER A 1 90 ? 29.773 -6.678 -27.035 1.00 70.88 90 SER A C 1
ATOM 740 O O . SER A 1 90 ? 29.721 -7.268 -28.116 1.00 70.88 90 SER A O 1
ATOM 742 N N . LYS A 1 91 ? 28.694 -6.540 -26.251 1.00 70.12 91 LYS A N 1
ATOM 743 C CA . LYS A 1 91 ? 27.354 -7.018 -26.630 1.00 70.12 91 LYS A CA 1
ATOM 744 C C . LYS A 1 91 ? 26.754 -6.212 -27.784 1.00 70.12 91 LYS A C 1
ATOM 746 O O . LYS A 1 91 ? 26.222 -6.814 -28.712 1.00 70.12 91 LYS A O 1
ATOM 751 N N . SER A 1 92 ? 26.910 -4.887 -27.775 1.00 67.38 92 SER A N 1
ATOM 752 C CA . SER A 1 92 ? 26.459 -4.015 -28.871 1.00 67.38 92 SER A CA 1
ATOM 753 C C . SER A 1 92 ? 27.152 -4.359 -30.200 1.00 67.38 92 SER A C 1
ATOM 755 O O . SER A 1 92 ? 26.497 -4.511 -31.230 1.00 67.38 92 SER A O 1
ATOM 757 N N . LYS A 1 93 ? 28.467 -4.623 -30.174 1.00 65.44 93 LYS A N 1
ATOM 758 C CA . LYS A 1 93 ? 29.216 -5.032 -31.376 1.00 65.44 93 LYS A CA 1
ATOM 759 C C . LYS A 1 93 ? 28.824 -6.418 -31.906 1.00 65.44 93 LYS A C 1
ATOM 761 O O . LYS A 1 93 ? 28.857 -6.619 -33.115 1.00 65.44 93 LYS A O 1
ATOM 766 N N . ARG A 1 94 ? 28.426 -7.366 -31.045 1.00 60.88 94 ARG A N 1
ATOM 767 C CA . ARG A 1 94 ? 27.918 -8.683 -31.489 1.00 60.88 94 ARG A CA 1
ATOM 768 C C . ARG A 1 94 ? 26.505 -8.617 -32.063 1.00 60.88 94 ARG A C 1
ATOM 770 O O . ARG A 1 94 ? 26.235 -9.319 -33.032 1.00 60.88 94 ARG A O 1
ATOM 777 N N . ALA A 1 95 ? 25.638 -7.764 -31.519 1.00 57.78 95 ALA A N 1
ATOM 778 C CA . ALA A 1 95 ? 24.284 -7.578 -32.042 1.00 57.78 95 ALA A CA 1
ATOM 779 C C . ALA A 1 95 ? 24.282 -7.011 -33.475 1.00 57.78 95 ALA A C 1
ATOM 781 O O . ALA A 1 95 ? 23.417 -7.357 -34.270 1.00 57.78 95 ALA A O 1
ATOM 782 N N . ALA A 1 96 ? 25.291 -6.214 -33.841 1.00 57.66 96 ALA A N 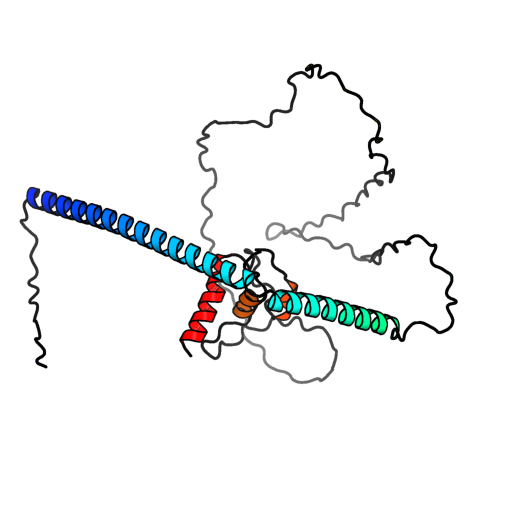1
ATOM 783 C CA . ALA A 1 96 ? 25.441 -5.700 -35.202 1.00 57.66 96 ALA A CA 1
ATOM 784 C C . ALA A 1 96 ? 25.920 -6.747 -36.233 1.00 57.66 96 ALA A C 1
ATOM 786 O O . ALA A 1 96 ? 25.819 -6.491 -37.430 1.00 57.66 96 ALA A O 1
ATOM 787 N N . TYR A 1 97 ? 26.458 -7.898 -35.803 1.00 53.53 97 TYR A N 1
ATOM 788 C CA . TYR A 1 97 ? 27.072 -8.887 -36.706 1.00 53.53 97 TYR A CA 1
ATOM 789 C C . TYR A 1 97 ? 26.150 -10.066 -37.063 1.00 53.53 97 TYR A C 1
ATOM 791 O O . TYR A 1 97 ? 26.367 -10.726 -38.071 1.00 53.53 97 TYR A O 1
ATOM 799 N N . TYR A 1 98 ? 25.097 -10.316 -36.281 1.00 46.69 98 TYR A N 1
ATOM 800 C CA . TYR A 1 98 ? 24.105 -11.362 -36.557 1.00 46.69 98 TYR A CA 1
ATOM 801 C C . TYR A 1 98 ? 22.730 -10.742 -36.786 1.00 46.69 98 TYR A C 1
ATOM 803 O O . TYR A 1 98 ? 21.821 -10.896 -35.975 1.00 46.69 98 TYR A O 1
ATOM 811 N N . ASN A 1 99 ? 22.572 -10.042 -37.907 1.00 54.41 99 ASN A N 1
ATOM 812 C CA . ASN A 1 99 ? 21.247 -9.830 -38.474 1.00 54.41 99 ASN A CA 1
ATOM 813 C C . ASN A 1 99 ? 21.141 -10.731 -39.719 1.00 54.41 99 ASN A C 1
ATOM 815 O O . ASN A 1 99 ? 21.592 -10.334 -40.790 1.00 54.41 99 ASN A O 1
ATOM 819 N N . PRO A 1 100 ? 20.622 -11.971 -39.600 1.00 60.19 100 PRO A N 1
ATOM 820 C CA . PRO A 1 100 ? 20.620 -12.964 -40.685 1.00 60.19 100 PRO A CA 1
ATOM 821 C C . PRO A 1 100 ? 19.732 -12.591 -41.888 1.00 60.19 100 PRO A C 1
ATOM 823 O O . PRO A 1 100 ? 19.626 -13.360 -42.836 1.00 60.19 100 PRO A O 1
ATOM 826 N N . TRP A 1 101 ? 19.124 -11.403 -41.869 1.00 59.53 101 TRP A N 1
ATOM 827 C CA . TRP A 1 101 ? 18.213 -10.899 -42.895 1.00 59.53 101 TRP A CA 1
ATOM 828 C C . TRP A 1 101 ? 18.793 -9.773 -43.760 1.00 59.53 101 TRP A C 1
ATOM 830 O O . TRP A 1 101 ? 18.070 -9.215 -44.579 1.00 59.53 101 TRP A O 1
ATOM 840 N N . THR A 1 102 ? 20.073 -9.412 -43.618 1.00 57.84 102 THR A N 1
ATOM 841 C CA . THR A 1 102 ? 20.705 -8.459 -44.548 1.00 57.84 102 THR A CA 1
ATOM 842 C C . THR A 1 102 ? 21.271 -9.190 -45.770 1.00 57.84 102 THR A C 1
ATOM 844 O O . THR A 1 102 ? 22.249 -9.926 -45.619 1.00 57.84 102 THR A O 1
ATOM 847 N N . PRO A 1 103 ? 20.697 -9.012 -46.977 1.00 61.91 103 PRO A N 1
ATOM 848 C CA . PRO A 1 103 ? 21.200 -9.644 -48.191 1.00 61.91 103 PRO A CA 1
ATOM 849 C C . PRO A 1 103 ? 22.614 -9.133 -48.540 1.00 61.91 103 PRO A C 1
ATOM 851 O O . PRO A 1 103 ? 22.909 -7.953 -48.337 1.00 61.91 103 PRO A O 1
ATOM 854 N N . PRO A 1 104 ? 23.493 -9.985 -49.099 1.00 54.59 104 PRO A N 1
ATOM 855 C CA . PRO A 1 104 ? 24.936 -9.732 -49.202 1.00 54.59 104 PRO A CA 1
ATOM 856 C C . PRO A 1 104 ? 25.379 -8.650 -50.211 1.00 54.59 104 PRO A C 1
ATOM 858 O O . PRO A 1 104 ? 26.575 -8.501 -50.428 1.00 54.59 104 PRO A O 1
ATOM 861 N N . ASN A 1 105 ? 24.473 -7.858 -50.799 1.00 52.72 105 ASN A N 1
ATOM 862 C CA . ASN A 1 105 ? 24.794 -6.959 -51.922 1.00 52.72 105 ASN A CA 1
ATOM 863 C C . ASN A 1 105 ? 24.459 -5.471 -51.716 1.00 52.72 105 ASN A C 1
ATOM 8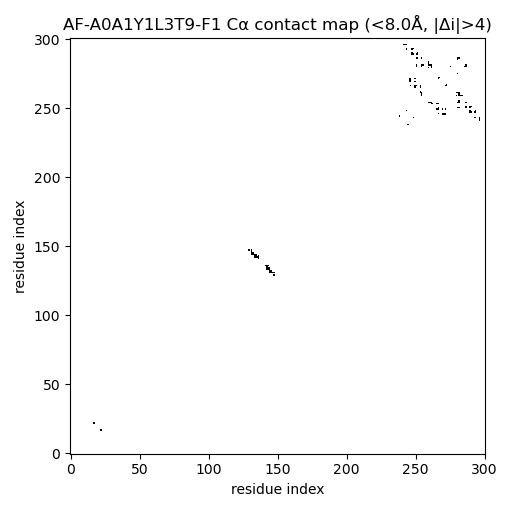65 O O . ASN A 1 105 ? 24.308 -4.734 -52.689 1.00 52.72 105 ASN A O 1
ATOM 869 N N . MET A 1 106 ? 24.393 -4.978 -50.477 1.00 44.12 106 MET A N 1
ATOM 870 C CA . MET A 1 106 ? 24.353 -3.527 -50.250 1.00 44.12 106 MET A CA 1
ATOM 871 C C . MET A 1 106 ? 25.748 -2.965 -49.975 1.00 44.12 106 MET A C 1
ATOM 873 O O . MET A 1 106 ? 26.276 -3.012 -48.864 1.00 44.12 106 MET A O 1
ATOM 877 N N . VAL A 1 107 ? 26.324 -2.407 -51.041 1.00 49.72 107 VAL A N 1
ATOM 878 C CA . VAL A 1 107 ? 27.475 -1.502 -51.023 1.00 49.72 107 VAL A CA 1
ATOM 879 C C . VAL A 1 107 ? 27.253 -0.435 -49.948 1.00 49.72 107 VAL A C 1
ATOM 881 O O . VAL A 1 107 ? 26.292 0.331 -49.997 1.00 49.72 107 VAL A O 1
ATOM 884 N N . ARG A 1 108 ? 28.155 -0.385 -48.961 1.00 49.56 108 ARG A N 1
ATOM 885 C CA . ARG A 1 108 ? 28.209 0.680 -47.954 1.00 49.56 108 ARG A CA 1
ATOM 886 C C . ARG A 1 108 ? 28.559 2.002 -48.636 1.00 49.56 108 ARG A C 1
ATOM 888 O O . ARG A 1 108 ? 29.732 2.319 -48.806 1.00 49.56 108 ARG A O 1
ATOM 895 N N . THR A 1 109 ? 27.557 2.796 -48.987 1.00 52.25 109 THR A N 1
ATOM 896 C CA . THR A 1 109 ? 27.760 4.231 -49.213 1.00 52.25 109 THR A CA 1
ATOM 897 C C . THR A 1 109 ? 27.875 4.960 -47.866 1.00 52.25 109 THR A C 1
ATOM 899 O O . THR A 1 109 ? 27.150 4.612 -46.930 1.00 52.25 109 THR A O 1
ATOM 902 N N . PRO A 1 110 ? 28.772 5.953 -47.738 1.00 55.75 110 PRO A N 1
ATOM 903 C CA . PRO A 1 110 ? 29.034 6.654 -46.482 1.00 55.75 110 PRO A CA 1
ATOM 904 C C . PRO A 1 110 ? 27.810 7.445 -45.977 1.00 55.75 110 PRO A C 1
ATOM 906 O O . PRO A 1 110 ? 26.978 7.890 -46.774 1.00 55.75 110 PRO A O 1
ATOM 909 N N . PRO A 1 111 ? 27.682 7.637 -44.650 1.00 50.97 111 PRO A N 1
ATOM 910 C CA . PRO A 1 111 ? 26.488 8.190 -44.031 1.00 50.97 111 PRO A CA 1
ATOM 911 C C . PRO A 1 111 ? 26.494 9.715 -44.152 1.00 50.97 111 PRO A C 1
ATOM 913 O O . PRO A 1 111 ? 27.032 10.421 -43.307 1.00 50.97 111 PRO A O 1
ATOM 916 N N . ASN A 1 112 ? 25.866 10.235 -45.201 1.00 54.78 112 ASN A N 1
ATOM 917 C CA . ASN A 1 112 ? 25.458 11.637 -45.241 1.00 54.78 112 ASN A CA 1
ATOM 918 C C . ASN A 1 112 ? 24.032 11.760 -45.780 1.00 54.78 112 ASN A C 1
ATOM 920 O O . ASN A 1 112 ? 23.770 12.391 -46.803 1.00 54.78 112 ASN A O 1
ATOM 924 N N . ARG A 1 113 ? 23.089 11.090 -45.112 1.00 47.16 113 ARG A N 1
ATOM 925 C CA . ARG A 1 113 ? 21.661 11.306 -45.339 1.00 47.16 113 ARG A CA 1
ATOM 926 C C . ARG A 1 113 ? 20.954 11.495 -44.010 1.00 47.16 113 ARG A C 1
ATOM 928 O O . ARG A 1 113 ? 20.976 10.631 -43.140 1.00 47.16 113 ARG A O 1
ATOM 935 N N . LYS A 1 114 ? 20.363 12.683 -43.891 1.00 50.56 114 LYS A N 1
ATOM 936 C CA . LYS A 1 114 ? 19.443 13.106 -42.837 1.00 50.56 114 LYS A CA 1
ATOM 937 C C . LYS A 1 114 ? 18.395 12.005 -42.607 1.00 50.56 114 LYS A C 1
ATOM 939 O O . LYS A 1 114 ? 17.954 11.408 -43.591 1.00 50.56 114 LYS A O 1
ATOM 944 N N . PRO A 1 115 ? 18.000 11.731 -41.354 1.00 52.88 115 PRO A N 1
ATOM 945 C CA . PRO A 1 115 ? 17.037 10.683 -41.052 1.00 52.88 115 PRO A CA 1
ATOM 946 C C . PRO A 1 115 ? 15.698 11.020 -41.713 1.00 52.88 115 PRO A C 1
ATOM 948 O O . PRO A 1 115 ? 14.994 11.936 -41.292 1.00 52.88 115 PRO A O 1
ATOM 951 N N . SER A 1 116 ? 15.350 10.289 -42.770 1.00 50.84 116 SER A N 1
ATOM 952 C CA . SER A 1 116 ? 13.978 10.226 -43.253 1.00 50.84 116 SER A CA 1
ATOM 953 C C . SER A 1 116 ? 13.193 9.437 -42.215 1.00 50.84 116 SER A C 1
ATOM 955 O O . SER A 1 116 ? 13.314 8.215 -42.128 1.00 50.84 116 SER A O 1
ATOM 957 N N . PHE A 1 117 ? 12.439 10.143 -41.382 1.00 49.12 117 PHE A N 1
ATOM 958 C CA . PHE A 1 117 ? 11.407 9.540 -40.560 1.00 49.12 117 PHE A CA 1
ATOM 959 C C . PHE A 1 117 ? 10.412 8.875 -41.518 1.00 49.12 117 PHE A C 1
ATOM 961 O O . PHE A 1 117 ? 9.672 9.534 -42.244 1.00 49.12 117 PHE A O 1
ATOM 968 N N . THR A 1 118 ? 10.423 7.550 -41.590 1.00 50.28 118 THR A N 1
ATOM 969 C CA . THR A 1 118 ? 9.292 6.817 -42.151 1.00 50.28 118 THR A CA 1
ATOM 970 C C . THR A 1 118 ? 8.147 6.999 -41.169 1.00 50.28 118 THR A C 1
ATOM 972 O O . THR A 1 118 ? 8.085 6.322 -40.144 1.00 50.28 118 THR A O 1
ATOM 975 N N . LEU A 1 119 ? 7.304 7.996 -41.440 1.00 54.66 119 LEU A N 1
ATOM 976 C CA . LEU A 1 119 ? 6.059 8.220 -40.727 1.00 54.66 119 LEU A CA 1
ATOM 977 C C . LEU A 1 119 ? 5.216 6.959 -40.923 1.00 54.66 119 LEU A C 1
ATOM 979 O O . LEU A 1 119 ? 4.776 6.671 -42.035 1.00 54.66 119 LEU A O 1
ATOM 983 N N . TRP A 1 120 ? 5.072 6.165 -39.866 1.00 56.62 120 TRP A N 1
ATOM 984 C CA . TRP A 1 120 ? 4.243 4.970 -39.890 1.00 56.62 120 TRP A CA 1
ATOM 985 C C . TRP A 1 120 ? 2.800 5.421 -40.127 1.00 56.62 120 TRP A C 1
ATOM 987 O O . TRP A 1 120 ? 2.163 5.979 -39.234 1.00 56.62 120 TRP A O 1
ATOM 997 N N . GLN A 1 121 ? 2.314 5.269 -41.358 1.00 61.59 121 GLN A N 1
ATOM 998 C CA . GLN A 1 121 ? 0.910 5.489 -41.669 1.00 61.59 121 GLN A CA 1
ATOM 999 C C . GLN A 1 121 ? 0.159 4.211 -41.285 1.00 61.59 121 GLN A C 1
ATOM 1001 O O . GLN A 1 121 ? 0.444 3.161 -41.868 1.00 61.59 121 GLN A O 1
ATOM 1006 N N . PRO A 1 122 ? -0.763 4.257 -40.304 1.00 59.00 122 PRO A N 1
ATOM 1007 C CA . PRO A 1 122 ? -1.621 3.118 -40.027 1.00 59.00 122 PRO A CA 1
ATOM 1008 C C . PRO A 1 122 ? -2.366 2.743 -41.303 1.00 59.00 122 PRO A C 1
ATOM 1010 O O . PRO A 1 122 ? -2.876 3.609 -42.018 1.00 59.00 122 PRO A O 1
ATOM 1013 N N . ASN A 1 123 ? -2.411 1.443 -41.578 1.00 54.69 123 ASN A N 1
ATOM 1014 C CA . ASN A 1 123 ? -3.159 0.885 -42.691 1.00 54.69 123 ASN A CA 1
ATOM 1015 C C . ASN A 1 123 ? -4.602 1.409 -42.603 1.00 54.69 123 ASN A C 1
ATOM 1017 O O . ASN A 1 123 ? -5.250 1.231 -41.568 1.00 54.69 123 ASN A O 1
ATOM 1021 N N . GLN A 1 124 ? -5.082 2.120 -43.628 1.00 58.44 124 GLN A N 1
ATOM 1022 C CA . GLN A 1 124 ? -6.430 2.682 -43.607 1.00 58.44 124 GLN A CA 1
ATOM 1023 C C . GLN A 1 124 ? -7.435 1.535 -43.665 1.00 58.44 124 GLN A C 1
ATOM 1025 O O . GLN A 1 124 ? -7.752 1.015 -44.732 1.00 58.44 124 GLN A O 1
ATOM 1030 N N . VAL A 1 125 ? -7.919 1.114 -42.497 1.00 65.81 125 VAL A N 1
ATOM 1031 C CA . VAL A 1 125 ? -9.008 0.150 -42.399 1.00 65.81 125 VAL A CA 1
ATOM 1032 C C . VAL A 1 125 ? -10.250 0.835 -42.955 1.00 65.81 125 VAL A C 1
ATOM 1034 O O . VAL A 1 125 ? -10.867 1.669 -42.294 1.00 65.81 125 VAL A O 1
ATOM 1037 N N . GLN A 1 126 ? -10.609 0.509 -44.196 1.00 55.50 126 GLN A N 1
ATOM 1038 C CA . GLN A 1 126 ? -11.911 0.857 -44.747 1.00 55.50 126 GLN A CA 1
ATOM 1039 C C . GLN A 1 126 ? -12.954 0.016 -44.011 1.00 55.50 126 GLN A C 1
ATOM 1041 O O . GLN A 1 126 ? -13.183 -1.149 -44.335 1.00 55.50 126 GLN A O 1
ATOM 1046 N N . ILE A 1 127 ? -13.559 0.589 -42.973 1.00 52.66 127 ILE A N 1
ATOM 1047 C CA . ILE A 1 127 ? -14.677 -0.038 -42.272 1.00 52.66 127 ILE A CA 1
ATOM 1048 C C . ILE A 1 127 ? -15.860 -0.040 -43.252 1.00 52.66 127 ILE A C 1
ATOM 1050 O O . ILE A 1 127 ? -16.582 0.944 -43.369 1.00 52.66 127 ILE A O 1
ATOM 1054 N N . GLN A 1 128 ? -16.052 -1.138 -43.990 1.00 59.22 128 GLN A N 1
ATOM 1055 C CA . GLN A 1 128 ? -17.108 -1.285 -45.007 1.00 59.22 128 GLN A CA 1
ATOM 1056 C C . GLN A 1 128 ? -18.534 -1.366 -44.429 1.00 59.22 128 GLN A C 1
ATOM 1058 O O . GLN A 1 128 ? -19.479 -1.695 -45.142 1.00 59.22 128 GLN A O 1
ATOM 1063 N N . ARG A 1 129 ? -18.720 -1.108 -43.131 1.00 52.47 129 ARG A N 1
ATOM 1064 C CA . ARG A 1 129 ? -20.023 -1.213 -42.473 1.00 52.47 129 ARG A CA 1
ATOM 1065 C C . ARG A 1 129 ? -20.273 0.044 -41.642 1.00 52.47 129 ARG A C 1
ATOM 1067 O O . ARG A 1 129 ? -19.499 0.295 -40.718 1.00 52.47 129 ARG A O 1
ATOM 1074 N N . PRO A 1 130 ? -21.325 0.832 -41.932 1.00 57.69 130 PRO A N 1
ATOM 1075 C CA . PRO A 1 130 ? -21.733 1.911 -41.046 1.00 57.69 130 PRO A CA 1
ATOM 1076 C C . PRO A 1 130 ? -22.171 1.276 -39.723 1.00 57.69 130 PRO A C 1
ATOM 1078 O O . PRO A 1 130 ? -23.209 0.620 -39.650 1.00 57.69 130 PRO A O 1
ATOM 1081 N N . TYR A 1 131 ? -21.342 1.389 -38.685 1.00 54.22 131 TYR A N 1
ATOM 1082 C CA . TYR A 1 131 ? -21.729 0.946 -37.354 1.00 54.22 131 TYR A CA 1
ATOM 1083 C C . TYR A 1 131 ? -22.716 1.976 -36.805 1.00 54.22 131 TYR A C 1
ATOM 1085 O O . TYR A 1 131 ? -22.367 3.110 -36.486 1.00 54.22 131 TYR A O 1
ATOM 1093 N N . TYR A 1 132 ? -23.988 1.600 -36.753 1.00 59.94 132 TYR A N 1
ATOM 1094 C CA . TYR A 1 132 ? -24.985 2.388 -36.049 1.00 59.94 132 TYR A CA 1
ATOM 1095 C C . TYR A 1 132 ? -24.771 2.185 -34.549 1.00 59.94 132 TYR A C 1
ATOM 1097 O O . TYR A 1 132 ? -24.790 1.051 -34.075 1.00 59.94 132 TYR A O 1
ATOM 1105 N N . ILE A 1 133 ? -24.545 3.268 -33.806 1.00 63.72 133 ILE A N 1
ATOM 1106 C CA . ILE A 1 133 ? -24.435 3.228 -32.344 1.00 63.72 133 ILE A CA 1
ATOM 1107 C C . ILE A 1 133 ? -25.867 3.169 -31.789 1.00 63.72 133 ILE A C 1
ATOM 1109 O O . ILE A 1 133 ? -26.598 4.153 -31.938 1.00 63.72 133 ILE A O 1
ATOM 1113 N N . PRO A 1 134 ? -26.319 2.052 -31.18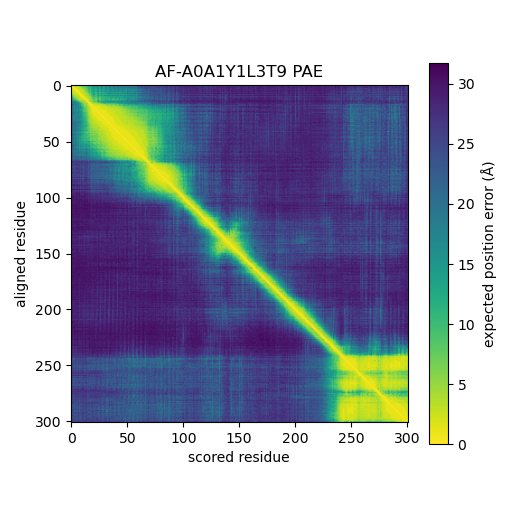8 1.00 52.53 134 PRO A N 1
ATOM 1114 C CA . PRO A 1 134 ? -27.653 1.991 -30.612 1.00 52.53 134 PRO A CA 1
ATOM 1115 C C . PRO A 1 134 ? -27.688 2.847 -29.345 1.00 52.53 134 PRO A C 1
ATOM 1117 O O . PRO A 1 134 ? -27.015 2.556 -28.356 1.00 52.53 134 PRO A O 1
ATOM 1120 N N . ILE A 1 135 ? -28.484 3.911 -29.367 1.00 64.38 135 ILE A N 1
ATOM 1121 C CA . ILE A 1 135 ? -28.810 4.676 -28.166 1.00 64.38 135 ILE A CA 1
ATOM 1122 C C . ILE A 1 135 ? -30.066 4.039 -27.578 1.00 64.38 135 ILE A C 1
ATOM 1124 O O . ILE A 1 135 ? -31.081 3.904 -28.262 1.00 64.38 135 ILE A O 1
ATOM 1128 N N . TRP A 1 136 ? -29.989 3.609 -26.320 1.00 59.44 136 TRP A N 1
ATOM 1129 C CA . TRP A 1 136 ? -31.112 2.980 -25.632 1.00 59.44 136 TRP A CA 1
ATOM 1130 C C . TRP A 1 136 ? -32.288 3.958 -25.536 1.00 59.44 136 TRP A C 1
ATOM 1132 O O . TRP A 1 136 ? -32.239 4.947 -24.805 1.00 59.44 136 TRP A O 1
ATOM 1142 N N . GLY A 1 137 ? -33.339 3.682 -26.309 1.00 68.12 137 GLY A N 1
ATOM 1143 C CA . GLY A 1 137 ? -34.627 4.356 -26.197 1.00 68.12 137 GLY A CA 1
ATOM 1144 C C . GLY A 1 137 ? -35.448 3.824 -25.013 1.00 68.12 137 GLY A C 1
ATOM 1145 O O . GLY A 1 137 ? -35.124 2.774 -24.453 1.00 68.12 137 GLY A O 1
ATOM 1146 N N . PRO A 1 138 ? -36.521 4.529 -24.613 1.00 73.44 138 PRO A N 1
ATOM 1147 C CA . PRO A 1 138 ? -37.439 4.054 -23.579 1.00 73.44 138 PRO A CA 1
ATOM 1148 C C . PRO A 1 138 ? -38.041 2.679 -23.941 1.00 73.44 138 PRO A C 1
ATOM 1150 O O . PRO A 1 138 ? -38.242 2.394 -25.127 1.00 73.44 138 PRO A O 1
ATOM 1153 N N . PRO A 1 139 ? -38.353 1.827 -22.944 1.00 72.94 139 PRO A N 1
ATOM 1154 C CA . PRO A 1 139 ? -38.840 0.470 -23.179 1.00 72.94 139 PRO A CA 1
ATOM 1155 C C . PRO A 1 139 ? -40.133 0.479 -24.008 1.00 72.94 139 PRO A C 1
ATOM 1157 O O . PRO A 1 139 ? -41.067 1.220 -23.706 1.00 72.94 139 PRO A O 1
ATOM 1160 N N . GLY A 1 140 ? -40.173 -0.344 -25.060 1.00 82.88 140 GLY A N 1
ATOM 1161 C CA . GLY A 1 140 ? -41.340 -0.502 -25.939 1.00 82.88 140 GLY A CA 1
ATOM 1162 C C . GLY A 1 140 ? -41.358 0.370 -27.199 1.00 82.88 140 GLY A C 1
ATOM 1163 O O . GLY A 1 140 ? -42.357 0.357 -27.914 1.00 82.88 140 GLY A O 1
ATOM 1164 N N . LYS A 1 141 ? -40.286 1.113 -27.509 1.00 77.44 141 LYS A N 1
ATOM 1165 C CA . LYS A 1 141 ? -40.148 1.835 -28.788 1.00 77.44 141 LYS A CA 1
ATOM 1166 C C . LYS A 1 141 ? -38.988 1.285 -29.625 1.00 77.44 141 LYS A C 1
ATOM 1168 O O . LYS A 1 141 ? -37.989 0.854 -29.048 1.00 77.44 141 LYS A O 1
ATOM 1173 N N . PRO A 1 142 ? -39.095 1.297 -30.968 1.00 76.00 142 PRO A N 1
ATOM 1174 C CA . PRO A 1 142 ? -37.991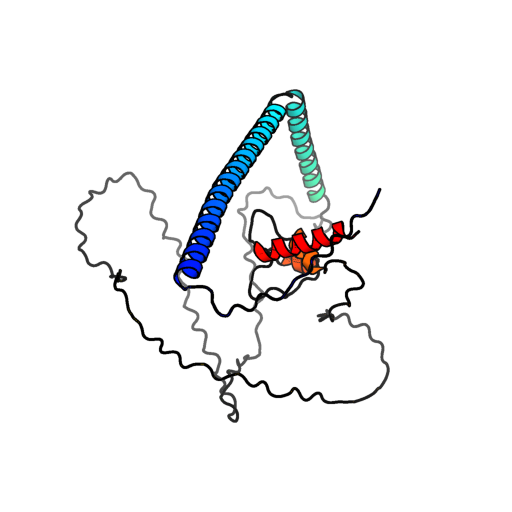 0.899 -31.832 1.00 76.00 142 PRO A CA 1
ATOM 1175 C C . PRO A 1 142 ? -36.782 1.831 -31.618 1.00 76.00 142 PRO A C 1
ATOM 1177 O O . PRO A 1 142 ? -36.975 3.035 -31.412 1.00 76.00 142 PRO A O 1
ATOM 1180 N N . PRO A 1 143 ? -35.547 1.300 -31.635 1.00 72.94 143 PRO A N 1
ATOM 1181 C CA . PRO A 1 143 ? -34.340 2.095 -31.441 1.00 72.94 143 PRO A CA 1
ATOM 1182 C C . PRO A 1 143 ? -34.209 3.158 -32.535 1.00 72.94 143 PRO A C 1
ATOM 1184 O O . PRO A 1 143 ? -34.423 2.893 -33.718 1.00 72.94 143 PRO A O 1
ATOM 1187 N N . ILE A 1 144 ? -33.865 4.378 -32.124 1.00 70.19 144 ILE A N 1
ATOM 1188 C CA . ILE A 1 144 ? -33.619 5.493 -33.039 1.00 70.19 144 ILE A CA 1
ATOM 1189 C C . ILE A 1 144 ? -32.167 5.392 -33.499 1.00 70.19 144 ILE A C 1
ATOM 1191 O O . ILE A 1 144 ? -31.246 5.474 -32.685 1.00 70.19 144 ILE A O 1
ATOM 1195 N N . TYR A 1 145 ? -31.966 5.224 -34.802 1.00 69.62 145 TYR A N 1
ATOM 1196 C CA . TYR A 1 145 ? -30.643 5.199 -35.413 1.00 69.62 145 TYR A CA 1
ATOM 1197 C C . TYR A 1 145 ? -30.332 6.563 -36.022 1.00 69.62 145 TYR A C 1
ATOM 1199 O O . TYR A 1 145 ? -31.050 7.029 -36.907 1.00 69.62 145 TYR A O 1
ATOM 1207 N N . PHE A 1 146 ? -29.251 7.196 -35.570 1.00 66.00 146 PHE A N 1
ATOM 1208 C CA . PHE A 1 146 ? -28.718 8.373 -36.248 1.00 66.00 146 PHE A CA 1
ATOM 1209 C C . PHE A 1 146 ? -27.798 7.917 -37.387 1.00 66.00 146 PHE A C 1
ATOM 1211 O O . PHE A 1 146 ? -26.938 7.060 -37.159 1.00 66.00 146 PHE A O 1
ATOM 1218 N N . PRO A 1 147 ? -27.954 8.454 -38.610 1.00 66.06 147 PRO A N 1
ATOM 1219 C CA . PRO A 1 147 ? -26.965 8.238 -39.653 1.00 66.06 147 PRO A CA 1
ATOM 1220 C C . PRO A 1 147 ? -25.617 8.811 -39.189 1.00 66.06 147 PRO A C 1
ATOM 1222 O O . PRO A 1 147 ? -25.604 9.809 -38.458 1.00 66.06 147 PRO A O 1
ATOM 1225 N N . PRO A 1 148 ? -24.483 8.204 -39.584 1.00 64.69 148 PRO A N 1
ATOM 1226 C CA . PRO A 1 148 ? -23.174 8.756 -39.272 1.00 64.69 148 PRO A CA 1
ATOM 1227 C C . PRO A 1 148 ? -23.126 10.187 -39.805 1.00 64.69 148 PRO A C 1
ATOM 1229 O O . PRO A 1 148 ? -23.307 10.415 -41.003 1.00 64.69 148 PRO A O 1
ATOM 1232 N N . GLN A 1 149 ? -22.944 11.159 -38.909 1.00 63.44 149 GLN A N 1
ATOM 1233 C CA . GLN A 1 149 ? -22.750 12.531 -39.351 1.00 63.44 149 GLN A CA 1
ATOM 1234 C C . GLN A 1 149 ? -21.500 12.554 -40.233 1.00 63.44 149 GLN A C 1
ATOM 1236 O O . GLN A 1 149 ? -20.498 11.931 -39.859 1.00 63.44 149 GLN A O 1
ATOM 1241 N N . PRO A 1 150 ? -21.539 13.213 -41.406 1.00 65.00 150 PRO A N 1
ATOM 1242 C CA . PRO A 1 150 ? -20.337 13.383 -42.197 1.00 65.00 150 PRO A CA 1
ATOM 1243 C C . PRO A 1 150 ? -19.319 14.058 -41.288 1.00 65.00 150 PRO A C 1
ATOM 1245 O O . PRO A 1 150 ? -19.573 15.141 -40.757 1.00 65.00 150 PRO A O 1
ATOM 1248 N N . ILE A 1 151 ? -18.196 13.380 -41.054 1.00 55.84 151 ILE A N 1
ATOM 1249 C CA . ILE A 1 151 ? -17.066 13.985 -40.369 1.00 55.84 151 ILE A CA 1
ATOM 1250 C C . ILE A 1 151 ? -16.668 15.135 -41.284 1.00 55.84 151 ILE A C 1
ATOM 1252 O O . ILE A 1 151 ? -16.060 14.914 -42.331 1.00 55.84 151 ILE A O 1
ATOM 1256 N N . TYR A 1 152 ? -17.069 16.355 -40.930 1.00 54.69 152 TYR A N 1
ATOM 1257 C CA . TYR A 1 152 ? -16.460 17.550 -41.480 1.00 54.69 152 TYR A CA 1
ATOM 1258 C C . TYR A 1 152 ? -15.004 17.476 -41.035 1.00 54.69 152 TYR A C 1
ATOM 1260 O O . TYR A 1 152 ? -14.651 17.877 -39.927 1.00 54.69 152 TYR A O 1
ATOM 1268 N N . LEU A 1 153 ? -14.169 16.853 -41.872 1.00 54.44 153 LEU A N 1
ATOM 1269 C CA . LEU A 1 153 ? -12.731 16.990 -41.785 1.00 54.44 153 LEU A CA 1
ATOM 1270 C C . LEU A 1 153 ? -12.499 18.491 -41.824 1.00 54.44 153 LEU A C 1
ATOM 1272 O O . LEU A 1 153 ? -12.723 19.120 -42.858 1.00 54.44 153 LEU A O 1
ATOM 1276 N N . ASN A 1 154 ? -12.109 19.052 -40.681 1.00 56.16 154 ASN A N 1
ATOM 1277 C CA . ASN A 1 154 ? -11.614 20.412 -40.624 1.00 56.16 154 ASN A CA 1
ATOM 1278 C C . ASN A 1 154 ? -10.540 20.509 -41.717 1.00 56.16 154 ASN A C 1
ATOM 1280 O O . ASN A 1 154 ? -9.547 19.774 -41.627 1.00 56.16 154 ASN A O 1
ATOM 1284 N N . PRO A 1 155 ? -10.750 21.309 -42.781 1.00 52.28 155 PRO A N 1
ATOM 1285 C CA . PRO A 1 155 ? -9.751 21.469 -43.823 1.00 52.28 155 PRO A CA 1
ATOM 1286 C C . PRO A 1 155 ? -8.484 21.942 -43.121 1.00 52.28 155 PRO A C 1
ATOM 1288 O O . PRO A 1 155 ? -8.524 22.895 -42.343 1.00 52.28 155 PRO A O 1
ATOM 1291 N N . GLY A 1 156 ? -7.422 21.153 -43.281 1.00 45.53 156 GLY A N 1
ATOM 1292 C CA . GLY A 1 156 ? -6.282 21.134 -42.378 1.00 45.53 156 GLY A CA 1
ATOM 1293 C C . GLY A 1 156 ? -5.788 22.520 -41.983 1.00 45.53 156 GLY A C 1
ATOM 1294 O O . GLY A 1 156 ? -5.677 23.421 -42.815 1.00 45.53 156 GLY A O 1
ATOM 1295 N N . LEU A 1 157 ? -5.434 22.654 -40.702 1.00 53.94 157 LEU A N 1
ATOM 1296 C CA . LEU A 1 157 ? -4.548 23.723 -40.259 1.00 53.94 157 LEU A CA 1
ATOM 1297 C C . LEU A 1 157 ? -3.337 23.743 -41.209 1.00 53.94 157 LEU A C 1
ATOM 1299 O O . LEU A 1 157 ? -2.675 22.707 -41.348 1.00 53.94 157 LEU A O 1
ATOM 1303 N N . PRO A 1 158 ? -3.049 24.864 -41.892 1.00 55.41 158 PRO A N 1
ATOM 1304 C CA . PRO A 1 158 ? -1.917 24.924 -42.795 1.00 55.41 158 PRO A CA 1
ATOM 1305 C C . PRO A 1 158 ? -0.631 24.639 -42.017 1.00 55.41 158 PRO A C 1
ATOM 1307 O O . PRO A 1 158 ? -0.359 25.241 -40.979 1.00 55.41 158 PRO A O 1
ATOM 1310 N N . LEU A 1 159 ? 0.161 23.714 -42.559 1.00 52.12 159 LEU A N 1
ATOM 1311 C CA . LEU A 1 159 ? 1.445 23.240 -42.047 1.00 52.12 159 LEU A CA 1
ATOM 1312 C C . LEU A 1 159 ? 2.553 24.299 -42.219 1.00 52.12 159 LEU A C 1
ATOM 1314 O O . LEU A 1 159 ? 3.623 24.011 -42.746 1.00 52.12 159 LEU A O 1
ATOM 1318 N N . ASN A 1 160 ? 2.299 25.546 -41.823 1.00 47.91 160 ASN A N 1
ATOM 1319 C CA . ASN A 1 160 ? 3.319 26.584 -41.781 1.00 47.91 160 ASN A CA 1
ATOM 1320 C C . ASN A 1 160 ? 3.760 26.785 -40.335 1.00 47.91 160 ASN A C 1
ATOM 1322 O O . ASN A 1 160 ? 3.176 27.546 -39.568 1.00 47.91 160 ASN A O 1
ATOM 1326 N N . ASN A 1 161 ? 4.844 26.089 -39.993 1.00 52.31 161 ASN A N 1
ATOM 1327 C CA . ASN A 1 161 ? 5.599 26.187 -38.746 1.00 52.31 161 ASN A CA 1
ATOM 1328 C C . ASN A 1 161 ? 6.273 27.567 -38.591 1.00 52.31 161 ASN A C 1
ATOM 1330 O O . ASN A 1 161 ? 7.499 27.664 -38.551 1.00 52.31 161 ASN A O 1
ATOM 1334 N N . ARG A 1 162 ? 5.498 28.655 -38.530 1.00 50.59 162 ARG A N 1
ATOM 1335 C CA . ARG A 1 162 ? 6.016 30.027 -38.389 1.00 50.59 162 ARG A CA 1
ATOM 1336 C C . ARG A 1 162 ? 5.508 30.756 -37.144 1.00 50.59 162 ARG A C 1
ATOM 1338 O O . ARG A 1 162 ? 5.360 31.969 -37.155 1.00 50.59 162 ARG A O 1
ATOM 1345 N N . TYR A 1 163 ? 5.324 30.014 -36.054 1.00 48.53 163 TYR A N 1
ATOM 1346 C CA . TYR A 1 163 ? 5.176 30.565 -34.700 1.00 48.53 163 TYR A CA 1
ATOM 1347 C C . TYR A 1 163 ? 6.407 30.273 -33.833 1.00 48.53 163 TYR A C 1
ATOM 1349 O O . TYR A 1 163 ? 6.301 29.912 -32.667 1.00 48.53 163 TYR A O 1
ATOM 1357 N N . LEU A 1 164 ? 7.597 30.425 -34.411 1.00 58.59 164 LEU A N 1
ATOM 1358 C CA . LEU A 1 164 ? 8.785 30.717 -33.620 1.00 58.59 164 LEU A CA 1
ATOM 1359 C C . LEU A 1 164 ? 8.988 32.231 -33.710 1.00 58.59 164 LEU A C 1
ATOM 1361 O O . LEU A 1 164 ? 9.221 32.720 -34.820 1.00 58.59 164 LEU A O 1
ATOM 1365 N N . PRO A 1 165 ? 8.849 32.986 -32.604 1.00 50.69 165 PRO A N 1
ATOM 1366 C CA . PRO A 1 165 ? 9.242 34.383 -32.613 1.00 50.69 165 PRO A CA 1
ATOM 1367 C C . PRO A 1 165 ? 10.731 34.463 -32.988 1.00 50.69 165 PRO A C 1
ATOM 1369 O O . PRO A 1 165 ? 11.517 33.612 -32.556 1.00 50.69 165 PRO A O 1
ATOM 1372 N N . PRO A 1 166 ? 11.128 35.429 -33.832 1.00 49.72 166 PRO A N 1
ATOM 1373 C CA . PRO A 1 166 ? 12.525 35.614 -34.181 1.00 49.72 166 PRO A CA 1
ATOM 1374 C C . PRO A 1 166 ? 13.330 35.859 -32.904 1.00 49.72 166 PRO A C 1
ATOM 1376 O O . PRO A 1 166 ? 12.964 36.689 -32.074 1.00 49.72 166 PRO A O 1
ATOM 1379 N N . ALA A 1 167 ? 14.433 35.130 -32.752 1.00 57.38 167 ALA A N 1
ATOM 1380 C CA . ALA A 1 167 ? 15.453 35.451 -31.769 1.00 57.38 167 ALA A CA 1
ATOM 1381 C C . ALA A 1 167 ? 16.163 36.742 -32.218 1.00 57.38 167 ALA A C 1
ATOM 1383 O O . ALA A 1 167 ? 17.177 36.689 -32.904 1.00 57.38 167 ALA A O 1
ATOM 1384 N N . GLY A 1 168 ? 15.571 37.891 -31.895 1.00 50.03 168 GLY A N 1
ATOM 1385 C CA . GLY A 1 168 ? 16.201 39.212 -31.925 1.00 50.03 168 GLY A CA 1
ATOM 1386 C C . GLY A 1 168 ? 16.113 39.774 -30.509 1.00 50.03 168 GLY A C 1
ATOM 1387 O O . GLY A 1 168 ? 15.034 39.820 -29.931 1.00 50.03 168 GLY A O 1
ATOM 1388 N N . GLU A 1 169 ? 17.240 39.893 -29.819 1.00 50.34 169 GLU A N 1
ATOM 1389 C CA . GLU A 1 169 ? 18.042 41.119 -29.769 1.00 50.34 169 GLU A CA 1
ATOM 1390 C C . GLU A 1 169 ? 17.431 42.149 -28.803 1.00 50.34 169 GLU A C 1
ATOM 1392 O O . GLU A 1 169 ? 16.270 42.544 -28.900 1.00 50.34 169 GLU A O 1
ATOM 1397 N N . ASN A 1 170 ? 18.241 42.489 -27.801 1.00 59.50 170 ASN A N 1
ATOM 1398 C CA . ASN A 1 170 ? 17.917 43.156 -26.542 1.00 59.50 170 ASN A CA 1
ATOM 1399 C C . ASN A 1 170 ? 17.176 44.491 -26.711 1.00 59.50 170 ASN A C 1
ATOM 1401 O O . ASN A 1 170 ? 17.769 45.561 -26.592 1.00 59.50 170 ASN A O 1
ATOM 1405 N N . THR A 1 171 ? 15.866 44.437 -26.927 1.00 50.66 171 THR A N 1
ATOM 1406 C CA . THR A 1 171 ? 15.023 45.630 -26.951 1.00 50.66 171 THR A CA 1
ATOM 1407 C C . THR A 1 171 ? 14.347 45.765 -25.593 1.00 50.66 171 THR A C 1
ATOM 1409 O O . THR A 1 171 ? 13.394 45.057 -25.276 1.00 50.66 171 THR A O 1
ATOM 1412 N N . THR A 1 172 ? 14.876 46.659 -24.761 1.00 56.62 172 THR A N 1
ATOM 1413 C CA . THR A 1 172 ? 14.197 47.184 -23.573 1.00 56.62 172 THR A CA 1
ATOM 1414 C C . THR A 1 172 ? 12.909 47.873 -24.010 1.00 56.62 172 THR A C 1
ATOM 1416 O O . THR A 1 172 ? 12.938 48.996 -24.511 1.00 56.62 172 THR A O 1
ATOM 1419 N N . VAL A 1 173 ? 11.783 47.181 -23.854 1.00 52.50 173 VAL A N 1
ATOM 1420 C CA . VAL A 1 173 ? 10.449 47.756 -24.043 1.00 52.50 173 VAL A CA 1
ATOM 1421 C C . VAL A 1 173 ? 10.133 48.631 -22.820 1.00 52.50 173 VAL A C 1
ATOM 1423 O O . VAL A 1 173 ? 10.300 48.152 -21.695 1.00 52.50 173 VAL A O 1
ATOM 1426 N N . PRO A 1 174 ? 9.685 49.889 -22.989 1.00 51.44 174 PRO A N 1
ATOM 1427 C CA . PRO A 1 174 ? 9.200 50.699 -21.882 1.00 51.44 174 PRO A CA 1
ATOM 1428 C C . PRO A 1 174 ? 7.898 50.090 -21.353 1.00 51.44 174 PRO A C 1
ATOM 1430 O O . PRO A 1 174 ? 6.929 49.922 -22.093 1.00 51.44 174 PRO A O 1
ATOM 1433 N N . THR A 1 175 ? 7.877 49.745 -20.069 1.00 52.50 175 THR A N 1
ATOM 1434 C CA . THR A 1 175 ? 6.659 49.430 -19.315 1.00 52.50 175 THR A CA 1
ATOM 1435 C C . THR A 1 175 ? 5.820 50.692 -19.141 1.00 52.50 175 THR A C 1
ATOM 1437 O O . THR A 1 175 ? 5.845 51.321 -18.086 1.00 52.50 175 THR A O 1
ATOM 1440 N N . ASP A 1 176 ? 5.063 51.052 -20.172 1.00 45.56 176 ASP A N 1
ATOM 1441 C CA . ASP A 1 176 ? 3.928 51.952 -20.021 1.00 45.56 176 ASP A CA 1
ATOM 1442 C C . ASP A 1 176 ? 2.697 51.116 -19.657 1.00 45.56 176 ASP A C 1
ATOM 1444 O O . ASP A 1 176 ? 2.080 50.440 -20.483 1.00 45.56 176 ASP A O 1
ATOM 1448 N N . ASN A 1 177 ? 2.368 51.150 -18.365 1.00 55.25 177 ASN A N 1
ATOM 1449 C CA . ASN A 1 177 ? 1.201 50.530 -17.739 1.00 55.25 177 ASN A CA 1
ATOM 1450 C C . ASN A 1 177 ? -0.100 51.198 -18.212 1.00 55.25 177 ASN A C 1
ATOM 1452 O O . ASN A 1 177 ? -0.737 51.947 -17.472 1.00 55.25 177 ASN A O 1
ATOM 1456 N N . LYS A 1 178 ? -0.496 50.952 -19.461 1.00 53.44 178 LYS A N 1
ATOM 1457 C CA . LYS A 1 178 ? -1.736 51.485 -20.035 1.00 53.44 178 LYS A CA 1
ATOM 1458 C C . LYS A 1 178 ? -2.493 50.425 -20.832 1.00 53.44 178 LYS A C 1
ATOM 1460 O O . LYS A 1 178 ? -2.855 50.630 -21.983 1.00 53.44 178 LYS A O 1
ATOM 1465 N N . PHE A 1 179 ? -2.755 49.288 -20.197 1.00 46.56 179 PHE A N 1
ATOM 1466 C CA . PHE A 1 179 ? -3.839 48.403 -20.614 1.00 46.56 179 PHE A CA 1
ATOM 1467 C C . PHE A 1 179 ? -4.918 48.434 -19.539 1.00 46.56 179 PHE A C 1
ATOM 1469 O O . PHE A 1 179 ? -4.674 48.076 -18.390 1.00 46.56 179 PHE A O 1
ATOM 1476 N N . GLY A 1 180 ? -6.068 48.978 -19.938 1.00 48.12 180 GLY A N 1
ATOM 1477 C CA . GLY A 1 180 ? -7.260 49.145 -19.124 1.00 48.12 180 GLY A CA 1
ATOM 1478 C C . GLY A 1 180 ? -7.841 47.824 -18.630 1.00 48.12 180 GLY A C 1
ATOM 1479 O O . GLY A 1 180 ? -7.600 46.751 -19.183 1.00 48.12 180 GLY A O 1
ATOM 1480 N N . GLU A 1 181 ? -8.604 47.968 -17.557 1.00 57.38 181 GLU A N 1
ATOM 1481 C CA . GLU A 1 181 ? -9.177 46.962 -16.667 1.00 57.38 181 GLU A CA 1
ATOM 1482 C C . GLU A 1 181 ? -10.317 46.122 -17.285 1.00 57.38 181 GLU A C 1
ATOM 1484 O O . GLU A 1 181 ? -11.316 45.876 -16.625 1.00 57.38 181 GLU A O 1
ATOM 1489 N N . ASP A 1 182 ? -10.178 45.626 -18.517 1.00 58.94 182 ASP A N 1
ATOM 1490 C CA . ASP A 1 182 ? -11.179 44.746 -19.149 1.00 58.94 182 ASP A CA 1
ATOM 1491 C C . ASP A 1 182 ? -10.626 43.327 -19.369 1.00 58.94 182 ASP A C 1
ATOM 1493 O O . ASP A 1 182 ? -10.532 42.808 -20.483 1.00 58.94 182 ASP A O 1
ATOM 1497 N N . GLY A 1 183 ? -10.231 42.679 -18.272 1.00 54.59 183 GLY A N 1
ATOM 1498 C CA . GLY A 1 183 ? -10.013 41.233 -18.235 1.00 54.59 183 GLY A CA 1
ATOM 1499 C C . GLY A 1 183 ? -11.329 40.499 -17.932 1.00 54.59 183 GLY A C 1
ATOM 1500 O O . GLY A 1 183 ? -12.084 40.955 -17.073 1.00 54.59 183 GLY A O 1
ATOM 1501 N N . PRO A 1 184 ? -11.634 39.359 -18.580 1.00 54.38 184 PRO A N 1
ATOM 1502 C CA . PRO A 1 184 ? -12.849 38.604 -18.292 1.00 54.38 184 PRO A CA 1
ATOM 1503 C C . PRO A 1 184 ? -12.844 38.106 -16.840 1.00 54.38 184 PRO A C 1
ATOM 1505 O O . PRO A 1 184 ? -12.015 37.284 -16.444 1.00 54.38 184 PRO A O 1
ATOM 1508 N N . ILE A 1 185 ? -13.795 38.623 -16.059 1.00 50.38 185 ILE A N 1
ATOM 1509 C CA . ILE A 1 185 ? -14.049 38.275 -14.661 1.00 50.38 185 ILE A CA 1
ATOM 1510 C C . ILE A 1 185 ? -14.502 36.811 -14.593 1.00 50.38 185 ILE A C 1
ATOM 1512 O O . ILE A 1 185 ? -15.681 36.494 -14.749 1.00 50.38 185 ILE A O 1
ATOM 1516 N N . TRP A 1 186 ? -13.570 35.898 -14.329 1.00 48.56 186 TRP A N 1
ATOM 1517 C CA . TRP A 1 186 ? -13.908 34.597 -13.757 1.00 48.56 186 TRP A CA 1
ATOM 1518 C C . TRP A 1 186 ? -14.069 34.809 -12.252 1.00 48.56 186 TRP A C 1
ATOM 1520 O O . TRP A 1 186 ? -13.093 34.962 -11.523 1.00 48.56 186 TRP A O 1
ATOM 1530 N N . GLY A 1 187 ? -15.327 34.937 -11.831 1.00 44.50 187 GLY A N 1
ATOM 1531 C CA . GLY A 1 187 ? -15.733 35.416 -10.515 1.00 44.50 187 GLY A CA 1
ATOM 1532 C C . GLY A 1 187 ? -15.014 34.760 -9.337 1.00 44.50 187 GLY A C 1
ATOM 1533 O O . GLY A 1 187 ? -15.144 33.564 -9.084 1.00 44.50 187 GLY A O 1
ATOM 1534 N N . THR A 1 188 ? -14.341 35.583 -8.540 1.00 45.22 188 THR A N 1
ATOM 1535 C CA . THR A 1 188 ? -14.053 35.290 -7.137 1.00 45.22 188 THR A CA 1
ATOM 1536 C C . THR A 1 188 ? -15.283 35.657 -6.314 1.00 45.22 188 THR A C 1
ATOM 1538 O O . THR A 1 188 ? -15.420 36.788 -5.850 1.00 45.22 188 THR A O 1
ATOM 1541 N N . VAL A 1 189 ? -16.202 34.706 -6.162 1.00 45.34 189 VAL A N 1
ATOM 1542 C CA . VAL A 1 189 ? -17.361 34.844 -5.274 1.00 45.34 189 VAL A CA 1
ATOM 1543 C C . VAL A 1 189 ? -16.998 34.208 -3.933 1.00 45.34 189 VAL A C 1
ATOM 1545 O O . VAL A 1 189 ? -17.115 33.000 -3.750 1.00 45.34 189 VAL A O 1
ATOM 1548 N N . ASN A 1 190 ? -16.519 35.024 -2.994 1.00 52.34 190 ASN A N 1
ATOM 1549 C CA . ASN A 1 190 ? -16.528 34.683 -1.572 1.00 52.34 190 ASN A CA 1
ATOM 1550 C C . ASN A 1 190 ? -17.905 35.061 -1.014 1.00 52.34 190 ASN A C 1
ATOM 1552 O O . ASN A 1 190 ? -18.062 36.104 -0.387 1.00 52.34 190 ASN A O 1
ATOM 1556 N N . GLU A 1 191 ? -18.909 34.226 -1.272 1.00 51.41 191 GLU A N 1
ATOM 1557 C CA . GLU A 1 191 ? -20.247 34.370 -0.699 1.00 51.41 191 GLU A CA 1
ATOM 1558 C C . GLU A 1 191 ? -20.723 32.983 -0.230 1.00 51.41 191 GLU A C 1
ATOM 1560 O O . GLU A 1 191 ? -20.690 32.029 -1.014 1.00 51.41 191 GLU A O 1
ATOM 1565 N N . PRO A 1 192 ? -21.104 32.802 1.049 1.00 52.97 192 PRO A N 1
ATOM 1566 C CA . PRO A 1 192 ? -21.560 31.513 1.555 1.00 52.97 192 PRO A CA 1
ATOM 1567 C C . PRO A 1 192 ? -22.970 31.215 1.031 1.00 52.97 192 PRO A C 1
ATOM 1569 O O . PRO A 1 192 ? -23.979 31.492 1.681 1.00 52.97 192 PRO A O 1
ATOM 1572 N N . ALA A 1 193 ? -23.044 30.629 -0.162 1.00 47.69 193 ALA A N 1
ATOM 1573 C CA . ALA A 1 193 ? -24.292 30.161 -0.741 1.00 47.69 193 ALA A CA 1
ATOM 1574 C C . ALA A 1 193 ? -24.847 28.983 0.080 1.00 47.69 193 ALA A C 1
ATOM 1576 O O . ALA A 1 193 ? -24.400 27.839 -0.028 1.00 47.69 193 ALA A O 1
ATOM 1577 N N . THR A 1 194 ? -25.867 29.265 0.891 1.00 55.12 194 THR A N 1
ATOM 1578 C CA . THR A 1 194 ? -26.768 28.251 1.448 1.00 55.12 194 THR A CA 1
ATOM 1579 C C . THR A 1 194 ? -27.651 27.746 0.307 1.00 55.12 194 THR A C 1
ATOM 1581 O O . THR A 1 194 ? -28.735 28.268 0.063 1.00 55.12 194 THR A O 1
ATOM 1584 N N . VAL A 1 195 ? -27.156 26.767 -0.452 1.00 61.31 195 VAL A N 1
ATOM 1585 C CA . VAL A 1 195 ? -27.923 26.110 -1.517 1.00 61.31 195 VAL A CA 1
ATOM 1586 C C . VAL A 1 195 ? -28.774 24.996 -0.893 1.00 61.31 195 VAL A C 1
ATOM 1588 O O . VAL A 1 195 ? -28.208 24.036 -0.362 1.00 61.31 195 VAL A O 1
ATOM 1591 N N . PRO A 1 196 ? -30.118 25.066 -0.940 1.00 60.09 196 PRO A N 1
ATOM 1592 C CA . PRO A 1 196 ? -30.959 23.954 -0.518 1.00 60.09 196 PRO A CA 1
ATOM 1593 C C . PRO A 1 196 ? -30.778 22.764 -1.483 1.00 60.09 196 PRO A C 1
ATOM 1595 O O . PRO A 1 196 ? -30.797 22.952 -2.703 1.00 60.09 196 PRO A O 1
ATOM 1598 N N . PRO A 1 197 ? -30.599 21.529 -0.980 1.00 58.22 197 PRO A N 1
ATOM 1599 C CA . PRO A 1 197 ? -30.352 20.363 -1.821 1.00 58.22 197 PRO A CA 1
ATOM 1600 C C . PRO A 1 197 ? -31.593 20.023 -2.660 1.00 58.22 197 PRO A C 1
ATOM 1602 O O . PRO A 1 197 ? -32.595 19.526 -2.156 1.00 58.22 197 PRO A O 1
ATOM 1605 N N . THR A 1 198 ? -31.514 20.245 -3.972 1.00 56.19 198 THR A N 1
ATOM 1606 C CA . THR A 1 198 ? -32.583 19.951 -4.947 1.00 56.19 198 THR A CA 1
ATOM 1607 C C . THR A 1 198 ? -32.605 18.500 -5.440 1.00 56.19 198 THR A C 1
ATOM 1609 O O . THR A 1 198 ? -33.394 18.152 -6.320 1.00 56.19 198 THR A O 1
ATOM 1612 N N . ARG A 1 199 ? -31.787 17.597 -4.882 1.00 52.31 199 ARG A N 1
ATOM 1613 C CA . ARG A 1 199 ? -31.831 16.177 -5.263 1.00 52.31 199 ARG A CA 1
ATOM 1614 C C . ARG A 1 199 ? -32.897 15.431 -4.462 1.00 52.31 199 ARG A C 1
ATOM 1616 O O . ARG A 1 199 ? -32.699 15.114 -3.293 1.00 52.31 199 ARG A O 1
ATOM 1623 N N . LYS A 1 200 ? -34.012 15.110 -5.131 1.00 67.44 200 LYS A N 1
ATOM 1624 C CA . LYS A 1 200 ? -35.005 14.141 -4.642 1.00 67.44 200 LYS A CA 1
ATOM 1625 C C . LYS A 1 200 ? -34.306 12.818 -4.267 1.00 67.44 200 LYS A C 1
ATOM 1627 O O . LYS A 1 200 ? -33.481 12.346 -5.056 1.00 67.44 200 LYS A O 1
ATOM 1632 N N . PRO A 1 201 ? -34.641 12.203 -3.117 1.00 60.78 201 PRO A N 1
ATOM 1633 C CA . PRO A 1 201 ? -34.127 10.893 -2.735 1.00 60.78 201 PRO A CA 1
ATOM 1634 C C . PRO A 1 201 ? -34.411 9.862 -3.829 1.00 60.78 201 PRO A C 1
ATOM 1636 O O . PRO A 1 201 ? -35.538 9.754 -4.316 1.00 60.78 201 PRO A O 1
ATOM 1639 N N . ARG A 1 202 ? -33.380 9.114 -4.231 1.00 64.50 202 ARG A N 1
ATOM 1640 C CA . ARG A 1 202 ? -33.522 8.018 -5.192 1.00 64.50 202 ARG A CA 1
ATOM 1641 C C . ARG A 1 202 ? -34.340 6.898 -4.527 1.00 64.50 202 ARG A C 1
ATOM 1643 O O . ARG A 1 202 ? -33.958 6.484 -3.432 1.00 64.50 202 ARG A O 1
ATOM 1650 N N . PRO A 1 203 ? -35.437 6.410 -5.135 1.00 74.94 203 PRO A N 1
ATOM 1651 C CA . PRO A 1 203 ? -36.184 5.289 -4.578 1.00 74.94 203 PRO A CA 1
ATOM 1652 C C . PRO A 1 203 ? -35.304 4.026 -4.517 1.00 74.94 203 PRO A C 1
ATOM 1654 O O . PRO A 1 203 ? -34.399 3.873 -5.346 1.00 74.94 203 PRO A O 1
ATOM 1657 N N . PRO A 1 204 ? -35.542 3.135 -3.537 1.00 64.75 204 PRO A N 1
ATOM 1658 C CA . PRO A 1 204 ? -34.762 1.918 -3.354 1.00 64.75 204 PRO A CA 1
ATOM 1659 C C . PRO A 1 204 ? -34.866 1.027 -4.595 1.00 64.75 204 PRO A C 1
ATOM 1661 O O . PRO A 1 204 ? -35.958 0.677 -5.041 1.00 64.75 204 PRO A O 1
ATOM 1664 N N . VAL A 1 205 ? -33.712 0.677 -5.163 1.00 66.44 205 VAL A N 1
ATOM 1665 C CA . VAL A 1 205 ? -33.611 -0.187 -6.342 1.00 66.44 205 VAL A CA 1
ATOM 1666 C C . VAL A 1 205 ? -34.005 -1.601 -5.928 1.00 66.44 205 VAL A C 1
ATOM 1668 O O . VAL A 1 205 ? -33.255 -2.300 -5.252 1.00 66.44 205 VAL A O 1
ATOM 1671 N N . THR A 1 206 ? -35.210 -2.016 -6.308 1.00 59.84 206 THR A N 1
ATOM 1672 C CA . THR A 1 206 ? -35.666 -3.401 -6.179 1.00 59.84 206 THR A CA 1
ATOM 1673 C C . THR A 1 206 ? -35.170 -4.163 -7.405 1.00 59.84 206 THR A C 1
ATOM 1675 O O . THR A 1 206 ? -35.676 -3.975 -8.509 1.00 59.84 206 THR A O 1
ATOM 1678 N N . HIS A 1 207 ? -34.125 -4.972 -7.240 1.00 62.66 207 HIS A N 1
ATOM 1679 C CA . HIS A 1 207 ? -33.643 -5.847 -8.308 1.00 62.66 207 HIS A CA 1
ATOM 1680 C C . HIS A 1 207 ? -34.655 -6.989 -8.525 1.00 62.66 207 HIS A C 1
ATOM 1682 O O . HIS A 1 207 ? -35.028 -7.639 -7.545 1.00 62.66 207 HIS A O 1
ATOM 1688 N N . PRO A 1 208 ? -35.120 -7.253 -9.761 1.00 62.25 208 PRO A N 1
ATOM 1689 C CA . PRO A 1 208 ? -35.985 -8.396 -10.029 1.00 62.25 208 PRO A CA 1
ATOM 1690 C C . PRO A 1 208 ? -35.210 -9.718 -9.864 1.00 62.25 208 PRO A C 1
ATOM 1692 O O . PRO A 1 208 ? -34.000 -9.757 -10.110 1.00 62.25 208 PRO A O 1
ATOM 1695 N N . PRO A 1 209 ? -35.883 -10.809 -9.457 1.00 51.81 209 PRO A N 1
ATOM 1696 C CA . PRO A 1 209 ? -35.243 -12.105 -9.276 1.00 51.81 209 PRO A CA 1
ATOM 1697 C C . PRO A 1 209 ? -34.747 -12.666 -10.614 1.00 51.81 209 PRO A C 1
ATOM 1699 O O . PRO A 1 209 ? -35.488 -12.751 -11.593 1.00 51.81 209 PRO A O 1
ATOM 1702 N N . ILE A 1 210 ? -33.475 -13.065 -10.631 1.00 58.12 210 ILE A N 1
ATOM 1703 C CA . ILE A 1 210 ? -32.829 -13.775 -11.737 1.00 58.12 210 ILE A CA 1
ATOM 1704 C C . ILE A 1 210 ? -33.480 -15.156 -11.861 1.00 58.12 210 ILE A C 1
ATOM 1706 O O . ILE A 1 210 ? -33.245 -16.043 -11.041 1.00 58.12 210 ILE A O 1
ATOM 1710 N N . VAL A 1 211 ? -34.296 -15.331 -12.898 1.00 45.62 211 VAL A N 1
ATOM 1711 C CA . VAL A 1 211 ? -34.790 -16.638 -13.335 1.00 45.62 211 VAL A CA 1
ATOM 1712 C C . VAL A 1 211 ? -33.643 -17.339 -14.060 1.00 45.62 211 VAL A C 1
ATOM 1714 O O . VAL A 1 211 ? -33.204 -16.891 -15.117 1.00 45.62 211 VAL A O 1
ATOM 1717 N N . ARG A 1 212 ? -33.122 -18.420 -13.473 1.00 45.84 212 ARG A N 1
ATOM 1718 C CA . ARG A 1 212 ? -32.204 -19.342 -14.155 1.00 45.84 212 ARG A CA 1
ATOM 1719 C C . ARG A 1 212 ? -33.041 -20.340 -14.964 1.00 45.84 212 ARG A C 1
ATOM 1721 O O . ARG A 1 212 ? -33.914 -20.963 -14.360 1.00 45.84 212 ARG A O 1
ATOM 1728 N N . PRO A 1 213 ? -32.796 -20.533 -16.269 1.00 48.16 213 PRO A N 1
ATOM 1729 C CA . PRO A 1 213 ? -33.323 -21.687 -16.981 1.00 48.16 213 PRO A CA 1
ATOM 1730 C C . PRO A 1 213 ? -32.535 -22.928 -16.559 1.00 48.16 213 PRO A C 1
ATOM 1732 O O . PRO A 1 213 ? -31.302 -22.925 -16.585 1.00 48.16 213 PRO A O 1
ATOM 1735 N N . ALA A 1 214 ? -33.265 -23.953 -16.139 1.00 45.88 214 ALA A N 1
ATOM 1736 C CA . ALA A 1 214 ? -32.751 -25.294 -15.940 1.00 45.88 214 ALA A CA 1
ATOM 1737 C C . ALA A 1 214 ? -32.743 -26.051 -17.282 1.00 45.88 214 ALA A C 1
ATOM 1739 O O . ALA A 1 214 ? -33.642 -25.876 -18.101 1.00 45.88 214 ALA A O 1
ATOM 1740 N N . ASP A 1 215 ? -31.713 -26.882 -17.422 1.00 50.19 215 ASP A N 1
ATOM 1741 C CA . ASP A 1 215 ? -31.631 -28.121 -18.197 1.00 50.19 215 ASP A CA 1
ATOM 1742 C C . ASP A 1 215 ? -31.630 -28.051 -19.732 1.00 50.19 215 ASP A C 1
ATOM 1744 O O . ASP A 1 215 ? -32.621 -27.734 -20.385 1.00 50.19 215 ASP A O 1
ATOM 1748 N N . SER A 1 216 ? -30.514 -28.494 -20.321 1.00 43.09 216 SER A N 1
ATOM 1749 C CA . SER A 1 216 ? -30.521 -29.399 -21.478 1.00 43.09 216 SER A CA 1
ATOM 1750 C C . SER A 1 216 ? -29.194 -30.156 -21.563 1.00 43.09 216 SER A C 1
ATOM 1752 O O . SER A 1 216 ? -28.112 -29.572 -21.623 1.00 43.09 216 SER A O 1
ATOM 1754 N N . GLU A 1 217 ? -29.325 -31.476 -21.510 1.00 45.38 217 GLU A N 1
ATOM 1755 C CA . GLU A 1 217 ? -28.286 -32.495 -21.551 1.00 45.38 217 GLU A CA 1
ATOM 1756 C C . GLU A 1 217 ? -27.653 -32.661 -22.949 1.00 45.38 217 GLU A C 1
ATOM 1758 O O . GLU A 1 217 ? -28.314 -32.526 -23.972 1.00 45.38 217 GLU A O 1
ATOM 1763 N N . THR A 1 218 ? -26.369 -33.035 -22.934 1.00 42.66 218 THR A N 1
ATOM 1764 C CA . THR A 1 218 ? -25.704 -34.059 -23.765 1.00 42.66 218 THR A CA 1
ATOM 1765 C C . THR A 1 218 ? -25.871 -34.041 -25.292 1.00 42.66 218 THR A C 1
ATOM 1767 O O . THR A 1 218 ? -26.908 -34.407 -25.830 1.00 42.66 218 THR A O 1
ATOM 1770 N N . THR A 1 219 ? -24.756 -33.854 -26.014 1.00 38.78 219 THR A N 1
ATOM 1771 C CA . THR A 1 219 ? -24.267 -34.825 -27.023 1.00 38.78 219 THR A CA 1
ATOM 1772 C C . THR A 1 219 ? -22.812 -34.549 -27.419 1.00 38.78 219 THR A C 1
ATOM 1774 O O . THR A 1 219 ? -22.294 -33.447 -27.273 1.00 38.78 219 THR A O 1
ATOM 1777 N N . ASN A 1 220 ? -22.145 -35.623 -27.837 1.00 51.97 220 ASN A N 1
ATOM 1778 C CA . ASN A 1 220 ? -20.701 -35.822 -27.882 1.00 51.97 220 ASN A CA 1
ATOM 1779 C C . ASN A 1 220 ? -20.041 -35.446 -29.225 1.00 51.97 220 ASN A C 1
ATOM 1781 O O . ASN A 1 220 ? -20.666 -35.569 -30.271 1.00 51.97 220 ASN A O 1
ATOM 1785 N N . ASN A 1 221 ? -18.726 -35.192 -29.130 1.00 52.53 221 ASN A N 1
ATOM 1786 C CA . ASN A 1 221 ? -17.643 -35.397 -30.111 1.00 52.53 221 ASN A CA 1
ATOM 1787 C C . ASN A 1 221 ? -17.650 -34.605 -31.431 1.00 52.53 221 ASN A C 1
ATOM 1789 O O . ASN A 1 221 ? -18.399 -34.954 -32.328 1.00 52.53 221 ASN A O 1
ATOM 1793 N N . GLU A 1 222 ? -16.647 -33.734 -31.631 1.00 41.97 222 GLU A N 1
ATOM 1794 C CA . GLU A 1 222 ? -15.706 -33.871 -32.763 1.00 41.97 222 GLU A CA 1
ATOM 1795 C C . GLU A 1 222 ? -14.418 -33.051 -32.539 1.00 41.97 222 GLU A C 1
ATOM 1797 O O . GLU A 1 222 ? -14.438 -31.933 -32.029 1.00 41.97 222 GLU A O 1
ATOM 1802 N N . ILE A 1 223 ? -13.274 -33.651 -32.873 1.00 52.72 223 ILE A N 1
ATOM 1803 C CA . ILE A 1 223 ? -11.921 -33.120 -32.673 1.00 52.72 223 ILE A CA 1
ATOM 1804 C C . ILE A 1 223 ? -11.556 -32.240 -33.873 1.00 52.72 223 ILE A C 1
ATOM 1806 O O . ILE A 1 223 ? -11.509 -32.718 -35.004 1.00 52.72 223 ILE A O 1
ATOM 1810 N N . THR A 1 224 ? -11.218 -30.968 -33.650 1.00 44.72 224 THR A N 1
ATOM 1811 C CA . THR A 1 224 ? -10.543 -30.133 -34.659 1.00 44.72 224 THR A CA 1
ATOM 1812 C C . THR A 1 224 ? -9.586 -29.149 -33.974 1.00 44.72 224 THR A C 1
ATOM 1814 O O . THR A 1 224 ? -10.020 -28.399 -33.101 1.00 44.72 224 THR A O 1
ATOM 1817 N N . PRO A 1 225 ? -8.286 -29.104 -34.330 1.00 55.41 225 PRO A N 1
ATOM 1818 C CA . PRO A 1 225 ? -7.352 -28.144 -33.761 1.00 55.41 225 PRO A CA 1
ATOM 1819 C C . PRO A 1 225 ? -7.367 -26.860 -34.601 1.00 55.41 2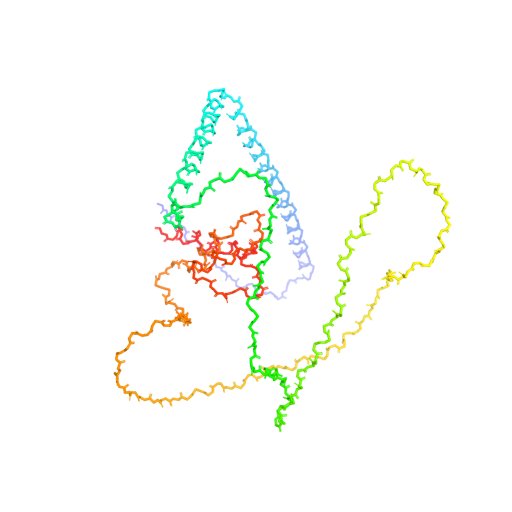25 PRO A C 1
ATOM 1821 O O . PRO A 1 225 ? -6.586 -26.712 -35.538 1.00 55.41 225 PRO A O 1
ATOM 1824 N N . SER A 1 226 ? -8.254 -25.923 -34.261 1.00 43.12 226 SER A N 1
ATOM 1825 C CA . SER A 1 226 ? -8.177 -24.540 -34.743 1.00 43.12 226 SER A CA 1
ATOM 1826 C C . SER A 1 226 ? -7.739 -23.642 -33.593 1.00 43.12 226 SER A C 1
ATOM 1828 O O . SER A 1 226 ? -8.388 -23.553 -32.553 1.00 43.12 226 SER A O 1
ATOM 1830 N N . ARG A 1 227 ? -6.568 -23.033 -33.760 1.00 55.84 227 ARG A N 1
ATOM 1831 C CA . ARG A 1 227 ? -5.909 -22.179 -32.777 1.00 55.84 227 ARG A CA 1
ATOM 1832 C C . ARG A 1 227 ? -6.502 -20.772 -32.876 1.00 55.84 227 ARG A C 1
ATOM 1834 O O . ARG A 1 227 ? -5.953 -19.928 -33.576 1.00 55.84 227 ARG A O 1
ATOM 1841 N N . GLU A 1 228 ? -7.603 -20.537 -32.172 1.00 40.00 228 GLU A N 1
ATOM 1842 C CA . GLU A 1 228 ? -8.113 -19.197 -31.855 1.00 40.00 228 GLU A CA 1
ATOM 1843 C C . GLU A 1 228 ? -7.715 -18.784 -30.424 1.00 40.00 228 GLU A C 1
ATOM 1845 O O . GLU A 1 228 ? -7.547 -19.643 -29.552 1.00 40.00 228 GLU A O 1
ATOM 1850 N N . PRO A 1 229 ? -7.501 -17.480 -30.167 1.00 46.94 229 PRO A N 1
ATOM 1851 C CA . PRO A 1 229 ? -7.107 -16.979 -28.858 1.00 46.94 229 PRO A CA 1
ATOM 1852 C C . PRO A 1 229 ? -8.269 -17.104 -27.868 1.00 46.94 229 PRO A C 1
ATOM 1854 O O . PRO A 1 229 ? -9.254 -16.371 -27.931 1.00 46.94 229 PRO A O 1
ATOM 1857 N N . VAL A 1 230 ? -8.127 -18.040 -26.934 1.00 43.03 230 VAL A N 1
ATOM 1858 C CA . VAL A 1 230 ? -9.029 -18.222 -25.798 1.00 43.03 230 VAL A CA 1
ATOM 1859 C C . VAL A 1 230 ? -8.946 -16.977 -24.910 1.00 43.03 230 VAL A C 1
ATOM 1861 O O . VAL A 1 230 ? -7.980 -16.782 -24.174 1.00 43.03 230 VAL A O 1
ATOM 1864 N N . VAL A 1 231 ? -9.968 -16.121 -24.976 1.00 54.44 231 VAL A N 1
ATOM 1865 C CA . VAL A 1 231 ? -10.274 -15.169 -23.902 1.00 54.44 231 VAL A CA 1
ATOM 1866 C C . VAL A 1 231 ? -10.879 -15.988 -22.769 1.00 54.44 231 VAL A C 1
ATOM 1868 O O . VAL A 1 231 ? -12.086 -16.215 -22.699 1.00 54.44 231 VAL A O 1
ATOM 1871 N N . GLU A 1 232 ? -9.999 -16.522 -21.927 1.00 46.44 232 GLU A N 1
ATOM 1872 C CA . GLU A 1 232 ? -10.371 -17.347 -20.789 1.00 46.44 232 GLU A CA 1
ATOM 1873 C C . GLU A 1 232 ? -10.874 -16.448 -19.656 1.00 46.44 232 GLU A C 1
ATOM 1875 O O . GLU A 1 232 ? -10.111 -15.937 -18.838 1.00 46.44 232 GLU A O 1
ATOM 1880 N N . ASN A 1 233 ? -12.194 -16.267 -19.599 1.00 49.19 233 ASN A N 1
ATOM 1881 C CA . ASN A 1 233 ? -12.890 -15.935 -18.359 1.00 49.19 233 ASN A CA 1
ATOM 1882 C C . ASN A 1 233 ? -12.796 -17.152 -17.427 1.00 49.19 233 ASN A C 1
ATOM 1884 O O . ASN A 1 233 ? -13.755 -17.910 -17.278 1.00 49.19 233 ASN A O 1
ATOM 1888 N N . GLN A 1 234 ? -11.613 -17.385 -16.855 1.00 47.56 234 GLN A N 1
ATOM 1889 C CA . GLN A 1 234 ? -11.401 -18.487 -15.929 1.00 47.56 234 GLN A CA 1
ATOM 1890 C C . GLN A 1 234 ? -12.174 -18.201 -14.632 1.00 47.56 234 GLN A C 1
ATOM 1892 O O . GLN A 1 234 ? -11.982 -17.139 -14.030 1.00 47.56 234 GLN A O 1
ATOM 1897 N N . PRO A 1 235 ? -13.046 -19.117 -14.174 1.00 52.81 235 PRO A N 1
ATOM 1898 C CA . PRO A 1 235 ? -13.654 -19.029 -12.853 1.00 52.81 235 PRO A CA 1
ATOM 1899 C C . PRO A 1 235 ? -12.565 -18.892 -11.778 1.00 52.81 235 PRO A C 1
ATOM 1901 O O . PRO A 1 235 ? -11.491 -19.482 -11.937 1.00 52.81 235 PRO A O 1
ATOM 1904 N N . PRO A 1 236 ? -12.806 -18.150 -10.679 1.00 56.38 236 PRO A N 1
ATOM 1905 C CA . PRO A 1 236 ? -11.824 -18.007 -9.612 1.00 56.38 236 PRO A CA 1
ATOM 1906 C C . PRO A 1 236 ? -11.464 -19.397 -9.087 1.00 56.38 236 PRO A C 1
ATOM 1908 O O . PRO A 1 236 ? -12.301 -20.090 -8.506 1.00 56.38 236 PRO A O 1
ATOM 1911 N N . ALA A 1 237 ? -10.223 -19.821 -9.339 1.00 55.94 237 ALA A N 1
ATOM 1912 C CA . ALA A 1 237 ? -9.725 -21.100 -8.863 1.00 55.94 237 ALA A CA 1
ATOM 1913 C C . ALA A 1 237 ? -9.926 -21.170 -7.337 1.00 55.94 237 ALA A C 1
ATOM 1915 O O . ALA A 1 237 ? -9.590 -20.204 -6.642 1.00 55.94 237 ALA A O 1
ATOM 1916 N N . PRO A 1 238 ? -10.486 -22.271 -6.803 1.00 52.81 238 PRO A N 1
ATOM 1917 C CA . PRO A 1 238 ? -10.706 -22.409 -5.372 1.00 52.81 238 PRO A CA 1
ATOM 1918 C C . PRO A 1 238 ? -9.372 -22.240 -4.642 1.00 52.81 238 PRO A C 1
ATOM 1920 O O . PRO A 1 238 ? -8.366 -22.849 -5.010 1.00 52.81 238 PRO A O 1
ATOM 1923 N N . SER A 1 239 ? -9.352 -21.379 -3.625 1.00 54.72 239 SER A N 1
ATOM 1924 C CA . SER A 1 239 ? -8.178 -21.108 -2.799 1.00 54.72 239 SER A CA 1
ATOM 1925 C C . SER A 1 239 ? -7.832 -22.348 -1.971 1.00 54.72 239 SER A C 1
ATOM 1927 O O . SER A 1 239 ? -8.298 -22.516 -0.843 1.00 54.72 239 SER A O 1
ATOM 1929 N N . ILE A 1 240 ? -7.046 -23.255 -2.547 1.00 54.03 240 ILE A N 1
ATOM 1930 C CA . ILE A 1 240 ? -6.497 -24.410 -1.838 1.00 54.03 240 ILE A CA 1
ATOM 1931 C C . ILE A 1 240 ? -5.343 -23.896 -0.963 1.00 54.03 240 ILE A C 1
ATOM 1933 O O . ILE A 1 240 ? -4.192 -23.837 -1.387 1.00 54.03 240 ILE A O 1
ATOM 1937 N N . GLY A 1 241 ? -5.676 -23.474 0.258 1.00 68.00 241 GLY A N 1
ATOM 1938 C CA . GLY A 1 241 ? -4.731 -23.040 1.292 1.00 68.00 241 GLY A CA 1
ATOM 1939 C C . GLY A 1 241 ? -4.737 -21.535 1.569 1.00 68.00 241 GLY A C 1
ATOM 1940 O O . GLY A 1 241 ? -5.207 -20.739 0.762 1.00 68.00 241 GLY A O 1
ATOM 1941 N N . ASN A 1 242 ? -4.161 -21.141 2.712 1.00 83.12 242 ASN A N 1
ATOM 1942 C CA . ASN A 1 242 ? -4.004 -19.747 3.172 1.00 83.12 242 ASN A CA 1
ATOM 1943 C C . ASN A 1 242 ? -3.101 -18.885 2.262 1.00 83.12 242 ASN A C 1
ATOM 1945 O O . ASN A 1 242 ? -2.628 -17.828 2.675 1.00 83.12 242 ASN A O 1
ATOM 1949 N N . GLN A 1 243 ? -2.803 -19.345 1.047 1.00 90.56 243 GLN A N 1
ATOM 1950 C CA . GLN A 1 243 ? -1.907 -18.671 0.131 1.00 90.56 243 GLN A CA 1
ATOM 1951 C C . GLN A 1 243 ? -2.583 -17.419 -0.449 1.00 90.56 243 GLN A C 1
ATOM 1953 O O . GLN A 1 243 ? -3.717 -17.500 -0.926 1.00 90.56 243 GLN A O 1
ATOM 1958 N N . PRO A 1 244 ? -1.906 -16.257 -0.434 1.00 93.69 244 PRO A N 1
ATOM 1959 C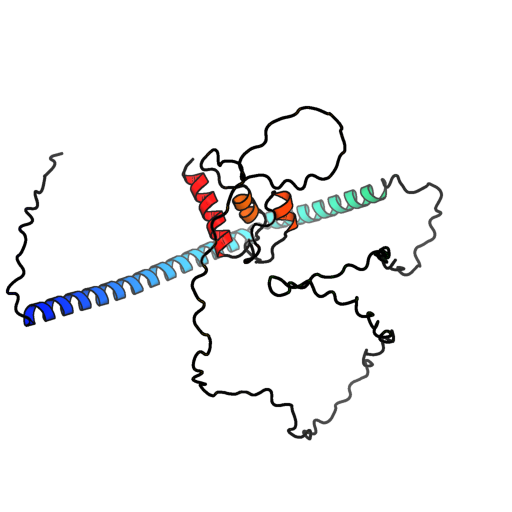 CA . PRO A 1 244 ? -2.433 -15.047 -1.041 1.00 93.69 244 PRO A CA 1
ATOM 1960 C C . PRO A 1 244 ? -2.692 -15.264 -2.533 1.00 93.69 244 PRO A C 1
ATOM 1962 O O . PRO A 1 244 ? -1.950 -15.981 -3.212 1.00 93.69 244 PRO A O 1
ATOM 1965 N N . SER A 1 245 ? -3.752 -14.635 -3.040 1.00 92.62 245 SER A N 1
ATOM 1966 C CA . SER A 1 245 ? -4.145 -14.759 -4.443 1.00 92.62 245 SER A CA 1
ATOM 1967 C C . SER A 1 245 ? -3.044 -14.247 -5.380 1.00 92.62 245 SER A C 1
ATOM 1969 O O . SER A 1 245 ? -2.215 -13.410 -5.010 1.00 92.62 245 SER A O 1
ATOM 1971 N N . ARG A 1 246 ? -3.044 -14.715 -6.635 1.00 92.19 246 ARG A N 1
ATOM 1972 C CA . ARG A 1 246 ? -2.080 -14.256 -7.652 1.00 92.19 246 ARG A CA 1
ATOM 1973 C C . ARG A 1 246 ? -2.117 -12.732 -7.844 1.00 92.19 246 ARG A C 1
ATOM 1975 O O . ARG A 1 246 ? -1.066 -12.130 -8.031 1.00 92.19 246 ARG A O 1
ATOM 1982 N N . CYS A 1 247 ? -3.278 -12.095 -7.673 1.00 93.00 247 CYS A N 1
ATOM 1983 C CA . CYS A 1 247 ? -3.388 -10.633 -7.751 1.00 93.00 247 CYS A CA 1
ATOM 1984 C C . CYS A 1 247 ? -2.776 -9.893 -6.581 1.00 93.00 247 CYS A C 1
ATOM 1986 O O . CYS A 1 247 ? -2.206 -8.827 -6.789 1.00 93.00 247 CYS A O 1
ATOM 1988 N N . VAL A 1 248 ? -2.803 -10.468 -5.380 1.00 94.81 248 VAL A N 1
ATOM 1989 C CA . VAL A 1 248 ? -2.063 -9.899 -4.251 1.00 94.81 248 VAL A CA 1
ATOM 1990 C C . VAL A 1 248 ? -0.560 -9.889 -4.561 1.00 94.81 248 VAL A C 1
ATOM 1992 O O . VAL A 1 248 ? 0.099 -8.871 -4.361 1.00 94.81 248 VAL A O 1
ATOM 1995 N N . TRP A 1 249 ? -0.026 -10.968 -5.145 1.00 94.38 249 TRP A N 1
ATOM 1996 C CA . TRP A 1 249 ? 1.374 -11.021 -5.591 1.00 94.38 249 TRP A CA 1
ATOM 1997 C C . TRP A 1 249 ? 1.695 -10.059 -6.733 1.00 94.38 249 TRP A C 1
ATOM 1999 O O . TRP A 1 249 ? 2.782 -9.474 -6.748 1.00 94.38 249 TRP A O 1
ATOM 2009 N N . ALA A 1 250 ? 0.757 -9.865 -7.661 1.00 94.94 250 ALA A N 1
ATOM 2010 C CA . ALA A 1 250 ? 0.909 -8.904 -8.743 1.00 94.94 250 ALA A CA 1
ATOM 2011 C C . ALA A 1 250 ? 1.015 -7.469 -8.229 1.00 94.94 250 ALA A C 1
ATOM 2013 O O . ALA A 1 250 ? 1.941 -6.760 -8.613 1.00 94.94 250 ALA A O 1
ATOM 2014 N N . ILE A 1 251 ? 0.155 -7.072 -7.286 1.00 94.19 251 ILE A N 1
ATOM 2015 C CA . ILE A 1 251 ? 0.219 -5.743 -6.661 1.00 94.19 251 ILE A CA 1
ATOM 2016 C C . ILE A 1 251 ? 1.594 -5.518 -6.020 1.00 94.19 251 ILE A C 1
ATOM 2018 O O . ILE A 1 251 ? 2.228 -4.494 -6.260 1.00 94.19 251 ILE A O 1
ATOM 2022 N N . ILE A 1 252 ? 2.090 -6.490 -5.252 1.00 94.06 252 ILE A N 1
ATOM 2023 C CA . ILE A 1 252 ? 3.379 -6.369 -4.553 1.00 94.06 252 ILE A CA 1
ATOM 2024 C C . ILE A 1 252 ? 4.553 -6.268 -5.538 1.00 94.06 252 ILE A C 1
ATOM 2026 O O . ILE A 1 252 ? 5.520 -5.560 -5.269 1.00 94.06 252 ILE A O 1
ATOM 2030 N N . SER A 1 253 ? 4.478 -6.972 -6.669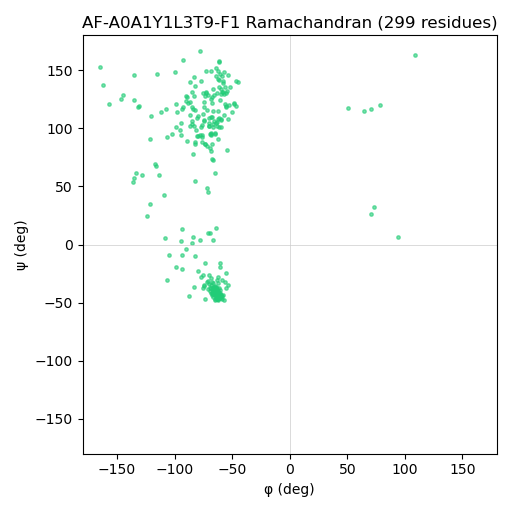 1.00 93.75 253 SER A N 1
ATOM 2031 C CA . SER A 1 253 ? 5.571 -7.040 -7.646 1.00 93.75 253 SER A CA 1
ATOM 2032 C C . SER A 1 253 ? 5.585 -5.849 -8.607 1.00 93.75 253 SER A C 1
ATOM 2034 O O . SER A 1 253 ? 6.655 -5.381 -8.991 1.00 93.75 253 SER A O 1
ATOM 2036 N N . CYS A 1 254 ? 4.406 -5.365 -9.006 1.00 93.62 254 CYS A N 1
ATOM 2037 C CA . CYS A 1 254 ? 4.254 -4.344 -10.040 1.00 93.62 254 CYS A CA 1
ATOM 2038 C C . CYS A 1 254 ? 4.178 -2.918 -9.482 1.00 93.62 254 CYS A C 1
ATOM 2040 O O . CYS A 1 254 ? 4.446 -1.965 -10.215 1.00 93.62 254 CYS A O 1
ATOM 2042 N N . CYS A 1 255 ? 3.832 -2.742 -8.203 1.00 93.56 255 CYS A N 1
ATOM 2043 C CA . CYS A 1 255 ? 3.778 -1.421 -7.588 1.00 93.56 255 CYS A CA 1
ATOM 2044 C C . CYS A 1 255 ? 5.134 -1.014 -7.006 1.00 93.56 255 CYS A C 1
ATOM 2046 O O . CYS A 1 255 ? 5.691 -1.670 -6.129 1.00 93.56 255 CYS A O 1
ATOM 2048 N N . SER A 1 256 ? 5.661 0.118 -7.476 1.00 86.88 256 SER A N 1
ATOM 2049 C CA . SER A 1 256 ? 6.860 0.738 -6.911 1.00 86.88 256 SER A CA 1
ATOM 2050 C C . SER A 1 256 ? 6.497 1.567 -5.680 1.00 86.88 256 SER A C 1
ATOM 2052 O O . SER A 1 256 ? 5.564 2.364 -5.714 1.00 86.88 256 SER A O 1
ATOM 2054 N N . ALA A 1 257 ? 7.289 1.458 -4.611 1.00 76.31 257 ALA A N 1
ATOM 2055 C CA . ALA A 1 257 ? 7.080 2.206 -3.367 1.00 76.31 257 ALA A CA 1
ATOM 2056 C C . ALA A 1 257 ? 7.130 3.740 -3.531 1.00 76.31 257 ALA A C 1
ATOM 2058 O O . ALA A 1 257 ? 6.722 4.465 -2.629 1.00 76.31 257 ALA A O 1
ATOM 2059 N N . SER A 1 258 ? 7.662 4.233 -4.654 1.00 78.38 258 SER A N 1
ATOM 2060 C CA . SER A 1 258 ? 7.855 5.664 -4.908 1.00 78.38 258 SER A CA 1
ATOM 2061 C C . SER A 1 258 ? 6.848 6.263 -5.892 1.00 78.38 258 SER A C 1
ATOM 2063 O O . SER A 1 258 ? 6.861 7.480 -6.076 1.00 78.38 258 SER A O 1
ATOM 2065 N N . SER A 1 259 ? 6.028 5.457 -6.571 1.00 82.75 259 SER A N 1
ATOM 2066 C CA . SER A 1 259 ? 5.188 5.956 -7.662 1.00 82.75 259 SER A CA 1
ATOM 2067 C C . SER A 1 259 ? 3.836 5.259 -7.715 1.00 82.75 259 SER A C 1
ATOM 2069 O O . SER A 1 259 ? 3.773 4.040 -7.843 1.00 82.75 259 SER A O 1
ATOM 2071 N N . ASN A 1 260 ? 2.766 6.053 -7.759 1.00 84.81 260 ASN A N 1
ATOM 2072 C CA . ASN A 1 260 ? 1.395 5.569 -7.959 1.00 84.81 260 ASN A CA 1
ATOM 2073 C C . ASN A 1 260 ? 1.097 5.221 -9.433 1.00 84.81 260 ASN A C 1
ATOM 2075 O O . ASN A 1 260 ? -0.035 4.904 -9.788 1.00 84.81 260 ASN A O 1
ATOM 2079 N N . THR A 1 261 ? 2.093 5.311 -10.318 1.00 86.44 261 THR A N 1
ATOM 2080 C CA . THR A 1 261 ? 1.956 4.963 -11.734 1.00 86.44 261 THR A CA 1
ATOM 2081 C C . THR A 1 261 ? 1.917 3.449 -11.898 1.00 86.44 261 THR A C 1
ATOM 2083 O O . THR A 1 261 ? 2.882 2.758 -11.571 1.00 86.44 261 THR A O 1
ATOM 2086 N N . VAL A 1 262 ? 0.806 2.947 -12.428 1.00 88.62 262 VAL A N 1
ATOM 2087 C CA . VAL A 1 262 ? 0.555 1.522 -12.658 1.00 88.62 262 VAL A CA 1
ATOM 2088 C C . VAL A 1 262 ? 1.043 1.144 -14.055 1.00 88.62 262 VAL A C 1
ATOM 2090 O O . VAL A 1 262 ? 0.651 1.771 -15.036 1.00 88.62 262 VAL A O 1
ATOM 2093 N N . SER A 1 263 ? 1.869 0.102 -14.158 1.00 88.38 263 SER A N 1
ATOM 2094 C CA . SER A 1 263 ? 2.179 -0.539 -15.442 1.00 88.38 263 SER A CA 1
ATOM 2095 C C . SER A 1 263 ? 1.246 -1.731 -15.636 1.00 88.38 263 SER A C 1
ATOM 2097 O O . SER A 1 263 ? 1.423 -2.763 -14.988 1.00 88.38 263 SER A O 1
ATOM 2099 N N . TYR A 1 264 ? 0.237 -1.583 -16.498 1.00 88.94 264 TYR A N 1
ATOM 2100 C CA . TYR A 1 264 ? -0.758 -2.631 -16.764 1.00 88.94 264 TYR A CA 1
ATOM 2101 C C . TYR A 1 264 ? -0.136 -3.899 -17.363 1.00 88.94 264 TYR A C 1
ATOM 2103 O O . TYR A 1 264 ? -0.532 -4.997 -16.982 1.00 88.94 264 TYR A O 1
ATOM 2111 N N . ASP A 1 265 ? 0.917 -3.760 -18.171 1.00 92.38 265 ASP A N 1
ATOM 2112 C CA . ASP A 1 265 ? 1.653 -4.885 -18.763 1.00 92.38 265 ASP A CA 1
ATOM 2113 C C . ASP A 1 265 ? 2.162 -5.877 -17.704 1.00 92.38 265 ASP A C 1
ATOM 2115 O O . ASP A 1 265 ? 2.149 -7.090 -17.906 1.00 92.38 265 ASP A O 1
ATOM 2119 N N . CYS A 1 266 ? 2.592 -5.372 -16.542 1.00 93.44 266 CYS A N 1
ATOM 2120 C CA . CYS A 1 266 ? 3.063 -6.211 -15.442 1.00 93.44 266 CYS A CA 1
ATOM 2121 C C . CYS A 1 266 ? 1.915 -7.015 -14.803 1.00 93.44 266 CYS A C 1
ATOM 2123 O O . CYS A 1 266 ? 2.090 -8.182 -14.451 1.00 93.44 266 CYS A O 1
ATOM 2125 N N . PHE A 1 267 ? 0.724 -6.418 -14.697 1.00 93.31 267 PHE A N 1
ATOM 2126 C CA . PHE A 1 267 ? -0.462 -7.096 -14.168 1.00 93.31 267 PHE A CA 1
ATOM 2127 C C . PHE A 1 267 ? -0.992 -8.160 -15.131 1.00 93.31 267 PHE A C 1
ATOM 2129 O O . PHE A 1 267 ? -1.377 -9.238 -14.679 1.00 93.31 267 PHE A O 1
ATOM 2136 N N . GLU A 1 268 ? -0.955 -7.903 -16.440 1.00 91.94 268 GLU A N 1
ATOM 2137 C CA . GLU A 1 268 ? -1.339 -8.886 -17.459 1.00 91.94 268 GLU A CA 1
ATOM 2138 C C . GLU A 1 268 ? -0.406 -10.101 -17.461 1.00 91.94 268 GLU A C 1
ATOM 2140 O O . GLU A 1 268 ? -0.871 -11.239 -17.502 1.00 91.94 268 GLU A O 1
ATOM 2145 N N . GLN A 1 269 ? 0.906 -9.884 -17.319 1.00 92.88 269 GLN A N 1
ATOM 2146 C CA . GLN A 1 269 ? 1.883 -10.978 -17.228 1.00 92.88 269 GLN A CA 1
ATOM 2147 C C . GLN A 1 269 ? 1.669 -11.874 -16.001 1.00 92.88 269 GLN A C 1
ATOM 2149 O O . GLN A 1 269 ? 2.004 -13.059 -16.035 1.00 92.88 269 GLN A O 1
ATOM 2154 N N . LEU A 1 270 ? 1.105 -11.326 -14.922 1.00 93.38 270 LEU A N 1
ATOM 2155 C CA . LEU A 1 270 ? 0.793 -12.059 -13.694 1.00 93.38 270 LEU A CA 1
ATOM 2156 C C . LEU A 1 270 ? -0.654 -12.581 -13.652 1.00 93.38 270 LEU A C 1
ATOM 2158 O O . LEU A 1 270 ? -1.045 -13.213 -12.667 1.00 93.38 270 LEU A O 1
ATOM 2162 N N . GLY A 1 271 ? -1.424 -12.376 -14.728 1.00 90.75 271 GLY A N 1
ATOM 2163 C CA . GLY A 1 271 ? -2.789 -12.879 -14.884 1.00 90.75 271 GLY A CA 1
ATOM 2164 C C . GLY A 1 271 ? -3.823 -12.144 -14.032 1.00 90.75 271 GLY A C 1
ATOM 2165 O O . GLY A 1 271 ? -4.771 -12.765 -13.555 1.00 90.75 271 GLY A O 1
ATOM 2166 N N . CYS A 1 272 ? -3.624 -10.845 -13.788 1.00 91.25 272 CYS A N 1
ATOM 2167 C CA . CYS A 1 272 ? -4.527 -10.001 -13.003 1.00 91.25 272 CYS A CA 1
ATOM 2168 C C . CYS A 1 272 ? -5.147 -8.890 -13.830 1.00 91.25 272 CYS A C 1
ATOM 2170 O O . CYS A 1 272 ? -4.909 -7.698 -13.638 1.00 91.25 272 CYS A O 1
ATOM 2172 N N . ASN A 1 273 ? -5.983 -9.339 -14.751 1.00 87.12 273 ASN A N 1
ATOM 2173 C CA . ASN A 1 273 ? -6.632 -8.533 -15.759 1.00 87.12 273 ASN A CA 1
ATOM 2174 C C . ASN A 1 273 ? -7.959 -8.017 -15.172 1.00 87.12 273 ASN A C 1
ATOM 2176 O O . ASN A 1 273 ? -8.774 -8.804 -14.697 1.00 87.12 273 ASN A O 1
ATOM 2180 N N . GLY A 1 274 ? -8.200 -6.704 -15.202 1.00 74.81 274 GLY A N 1
ATOM 2181 C CA . GLY A 1 274 ? -9.553 -6.157 -15.022 1.00 74.81 274 GLY A CA 1
ATOM 2182 C C . GLY A 1 274 ? -10.175 -6.238 -13.618 1.00 74.81 274 GLY A C 1
ATOM 2183 O O . GLY A 1 274 ? -11.396 -6.225 -13.513 1.00 74.81 274 GLY A O 1
ATOM 2184 N N . ALA A 1 275 ? -9.397 -6.288 -12.533 1.00 71.44 275 ALA A N 1
ATOM 2185 C CA . ALA A 1 275 ? -9.946 -6.215 -11.166 1.00 71.44 275 ALA A CA 1
ATOM 2186 C C . ALA A 1 275 ? -10.045 -4.779 -10.597 1.00 71.44 275 ALA A C 1
ATOM 2188 O O . ALA A 1 275 ? -10.557 -4.593 -9.496 1.00 71.44 275 ALA A O 1
ATOM 2189 N N . PHE A 1 276 ? -9.575 -3.759 -11.327 1.00 78.94 276 PHE A N 1
ATOM 2190 C CA . PHE A 1 276 ? -9.323 -2.416 -10.779 1.00 78.94 276 PHE A CA 1
ATOM 2191 C C . PHE A 1 276 ? -9.876 -1.287 -11.664 1.00 78.94 276 PHE A C 1
ATOM 2193 O O . PHE A 1 276 ? -9.121 -0.467 -12.177 1.00 78.94 276 PHE A O 1
ATOM 2200 N N . TRP A 1 277 ? -11.194 -1.257 -11.880 1.00 70.19 277 TRP A N 1
ATOM 2201 C CA . TRP A 1 277 ? -11.835 -0.264 -12.761 1.00 70.19 277 TRP A CA 1
ATOM 2202 C C . TRP A 1 277 ? -12.039 1.107 -12.100 1.00 70.19 277 TRP A C 1
ATOM 2204 O O . TRP A 1 277 ? -12.097 2.106 -12.810 1.00 70.19 277 TRP A O 1
ATOM 2214 N N . ASP A 1 278 ? -12.088 1.163 -10.764 1.00 81.81 278 ASP A N 1
ATOM 2215 C CA . ASP A 1 278 ? -12.420 2.397 -10.036 1.00 81.81 278 ASP A CA 1
ATOM 2216 C C . ASP A 1 278 ? -11.217 3.059 -9.345 1.00 81.81 278 ASP A C 1
ATOM 2218 O O . ASP A 1 278 ? -11.176 4.280 -9.228 1.00 81.81 278 ASP A O 1
ATOM 2222 N N . ASN A 1 279 ? -10.215 2.280 -8.916 1.00 86.62 279 ASN A N 1
ATOM 2223 C CA . ASN A 1 279 ? -9.046 2.773 -8.178 1.00 86.62 279 ASN A CA 1
ATOM 2224 C C . ASN A 1 279 ? -7.756 2.164 -8.731 1.00 86.62 279 ASN A C 1
ATOM 2226 O O . ASN A 1 279 ? -7.735 0.995 -9.115 1.00 86.62 279 ASN A O 1
ATOM 2230 N N . SER A 1 280 ? -6.654 2.924 -8.723 1.00 89.69 280 SER A N 1
ATOM 2231 C CA . SER A 1 280 ? -5.359 2.392 -9.156 1.00 89.69 280 SER A CA 1
ATOM 2232 C C . SER A 1 280 ? -4.913 1.248 -8.231 1.00 89.69 280 SER A C 1
ATOM 2234 O O . SER A 1 280 ? -4.875 1.456 -7.018 1.00 89.69 280 SER A O 1
ATOM 2236 N N . PRO A 1 281 ? -4.496 0.073 -8.739 1.00 90.69 281 PRO A N 1
ATOM 2237 C CA . PRO A 1 281 ? -4.022 -1.036 -7.898 1.00 90.69 281 PRO A CA 1
ATOM 2238 C C . PRO A 1 281 ? -2.791 -0.695 -7.047 1.00 90.69 281 PRO A C 1
ATOM 2240 O O . PRO A 1 281 ? -2.522 -1.373 -6.059 1.00 90.69 281 PRO A O 1
ATOM 2243 N N . CYS A 1 282 ? -2.057 0.358 -7.418 1.00 92.88 282 CYS A N 1
ATOM 2244 C CA . CYS A 1 282 ? -0.923 0.882 -6.660 1.00 92.88 282 CYS A CA 1
ATOM 2245 C C . CYS A 1 282 ? -1.291 2.013 -5.698 1.00 92.88 282 CYS A C 1
ATOM 2247 O O . CYS A 1 282 ? -0.393 2.685 -5.191 1.00 92.88 282 CYS A O 1
ATOM 2249 N N . ASP A 1 283 ? -2.579 2.231 -5.430 1.00 93.12 283 ASP A N 1
ATOM 2250 C CA . ASP A 1 283 ? -2.971 3.146 -4.368 1.00 93.12 283 ASP A CA 1
ATOM 2251 C C . ASP A 1 283 ? -2.456 2.630 -3.017 1.00 93.12 283 ASP A C 1
ATOM 2253 O O . ASP A 1 283 ? -2.415 1.424 -2.749 1.00 93.12 283 ASP A O 1
ATOM 2257 N N . SER A 1 284 ? -2.030 3.556 -2.166 1.00 89.56 284 SER A N 1
ATOM 2258 C CA . SER A 1 284 ? -1.294 3.267 -0.938 1.00 89.56 284 SER A CA 1
ATOM 2259 C C . SER A 1 284 ? -2.070 2.365 0.027 1.00 89.56 284 SER A C 1
ATOM 2261 O O . SER A 1 284 ? -1.461 1.565 0.739 1.00 89.56 284 SER A O 1
ATOM 2263 N N . GLU A 1 285 ? -3.401 2.443 0.031 1.00 91.75 285 GLU A N 1
ATOM 2264 C CA . GLU A 1 285 ? -4.264 1.596 0.856 1.00 91.75 285 GLU A CA 1
ATOM 2265 C C . GLU A 1 285 ? -4.336 0.159 0.325 1.00 91.75 285 GLU A C 1
ATOM 2267 O O . GLU A 1 285 ? -4.119 -0.791 1.082 1.00 91.75 285 GLU A O 1
ATOM 2272 N N . ILE A 1 286 ? -4.552 -0.007 -0.985 1.00 92.38 286 ILE A N 1
ATOM 2273 C CA . ILE A 1 286 ? -4.646 -1.316 -1.648 1.00 92.38 286 ILE A CA 1
ATOM 2274 C C . ILE A 1 286 ? -3.293 -2.033 -1.595 1.00 92.38 286 ILE A C 1
ATOM 2276 O O . ILE A 1 286 ? -3.220 -3.205 -1.218 1.00 92.38 286 ILE A O 1
ATOM 2280 N N . ALA A 1 287 ? -2.204 -1.320 -1.889 1.00 92.38 287 ALA A N 1
ATOM 2281 C CA . ALA A 1 287 ? -0.854 -1.863 -1.819 1.00 92.38 287 ALA A CA 1
ATOM 2282 C C . ALA A 1 287 ? -0.486 -2.294 -0.388 1.00 92.38 287 ALA A C 1
ATOM 2284 O O . ALA A 1 287 ? 0.061 -3.381 -0.195 1.00 92.38 287 ALA A O 1
ATOM 2285 N N . ARG A 1 288 ? -0.834 -1.503 0.640 1.00 93.81 288 ARG A N 1
ATOM 2286 C CA . ARG A 1 288 ? -0.617 -1.890 2.048 1.00 93.81 288 ARG A CA 1
ATOM 2287 C C . ARG A 1 288 ? -1.431 -3.115 2.446 1.00 93.81 288 ARG A C 1
ATOM 2289 O O . ARG A 1 288 ? -0.893 -3.972 3.144 1.00 93.81 288 ARG A O 1
ATOM 2296 N N . ALA A 1 289 ? -2.684 -3.216 2.007 1.00 94.44 289 ALA A N 1
ATOM 2297 C CA . ALA A 1 289 ? -3.528 -4.380 2.268 1.00 94.44 289 ALA A CA 1
ATOM 2298 C C . ALA A 1 289 ? -2.979 -5.651 1.592 1.00 94.44 289 ALA A C 1
ATOM 2300 O O . ALA A 1 289 ? -2.961 -6.727 2.193 1.00 94.44 289 ALA A O 1
ATOM 2301 N N . ALA A 1 290 ? -2.464 -5.532 0.367 1.00 94.56 290 ALA A N 1
ATOM 2302 C CA . ALA A 1 290 ? -1.804 -6.637 -0.322 1.00 94.56 290 ALA A CA 1
ATOM 2303 C C . ALA A 1 290 ? -0.538 -7.091 0.428 1.00 94.56 290 ALA A C 1
ATOM 2305 O O . ALA A 1 290 ? -0.372 -8.281 0.706 1.00 94.56 290 ALA A O 1
ATOM 2306 N N . ILE A 1 291 ? 0.315 -6.143 0.834 1.00 94.94 291 ILE A N 1
ATOM 2307 C CA . ILE A 1 291 ? 1.533 -6.427 1.607 1.00 94.94 291 ILE A CA 1
ATOM 2308 C C . ILE A 1 291 ? 1.188 -7.076 2.950 1.00 94.94 291 ILE A C 1
ATOM 2310 O O . ILE A 1 291 ? 1.805 -8.076 3.307 1.00 94.94 291 ILE A O 1
ATOM 2314 N N . SER A 1 292 ? 0.201 -6.566 3.693 1.00 95.50 292 SER A N 1
ATOM 2315 C CA . SER A 1 292 ? -0.181 -7.147 4.988 1.00 95.50 292 SER A CA 1
ATOM 2316 C C . SER A 1 292 ? -0.707 -8.574 4.839 1.00 95.50 292 SER A C 1
ATOM 2318 O O . SER A 1 292 ? -0.339 -9.444 5.625 1.00 95.50 292 SER A O 1
ATOM 2320 N N . THR A 1 293 ? -1.477 -8.848 3.783 1.00 95.44 293 THR A N 1
ATOM 2321 C CA . THR A 1 293 ? -1.947 -10.201 3.455 1.00 95.44 293 THR A CA 1
ATOM 2322 C C . THR A 1 293 ? -0.772 -11.144 3.180 1.00 95.44 293 THR A C 1
ATOM 2324 O O . THR A 1 293 ? -0.732 -12.255 3.710 1.00 95.44 293 THR A O 1
ATOM 2327 N N . ALA A 1 294 ? 0.228 -10.697 2.413 1.00 95.19 294 ALA A N 1
ATOM 2328 C CA . ALA A 1 294 ? 1.434 -11.483 2.161 1.00 95.19 294 ALA A CA 1
ATOM 2329 C C . ALA A 1 294 ? 2.290 -11.688 3.423 1.00 95.19 294 ALA A C 1
ATOM 2331 O O . ALA A 1 294 ? 2.809 -12.781 3.637 1.00 95.19 294 ALA A O 1
ATOM 2332 N N . MET A 1 295 ? 2.408 -10.681 4.291 1.00 95.00 295 MET A N 1
ATOM 2333 C CA . MET A 1 295 ? 3.146 -10.800 5.555 1.00 95.00 295 MET A CA 1
ATOM 2334 C C . MET A 1 295 ? 2.459 -11.766 6.524 1.00 95.00 295 MET A C 1
ATOM 2336 O O . MET A 1 295 ? 3.130 -12.604 7.120 1.00 95.00 295 MET A O 1
ATOM 2340 N N . ASN A 1 296 ? 1.128 -11.714 6.626 1.00 95.12 29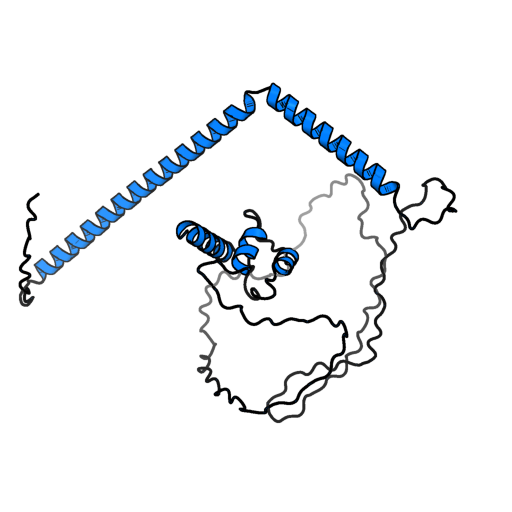6 ASN A N 1
ATOM 2341 C CA . ASN A 1 296 ? 0.351 -12.661 7.428 1.00 95.12 296 ASN A CA 1
ATOM 2342 C C . ASN A 1 296 ? 0.539 -14.101 6.932 1.00 95.12 296 ASN A C 1
ATOM 2344 O O . ASN A 1 296 ? 0.697 -15.019 7.735 1.00 95.12 296 ASN A O 1
ATOM 2348 N N . TYR A 1 297 ? 0.599 -14.306 5.613 1.00 95.19 297 TYR A N 1
ATOM 2349 C CA . TYR A 1 297 ? 0.888 -15.621 5.044 1.00 95.19 297 TYR A CA 1
ATOM 2350 C C . TYR A 1 297 ? 2.240 -16.174 5.513 1.00 95.19 297 TYR A C 1
ATOM 2352 O O . TYR A 1 297 ? 2.308 -17.327 5.932 1.00 95.19 297 TYR A O 1
ATOM 2360 N N . TYR A 1 298 ? 3.295 -15.355 5.528 1.00 94.12 298 TYR A N 1
ATOM 2361 C CA . TYR A 1 298 ? 4.606 -15.786 6.023 1.00 94.12 298 TYR A CA 1
ATOM 2362 C C . TYR A 1 298 ? 4.664 -16.005 7.537 1.00 94.12 298 TYR A C 1
ATOM 2364 O O . TYR A 1 298 ? 5.487 -16.787 7.989 1.00 94.12 298 TYR A O 1
ATOM 2372 N N . GLN A 1 299 ? 3.815 -15.338 8.322 1.00 93.81 299 GLN A N 1
ATOM 2373 C CA . GLN A 1 299 ? 3.759 -15.532 9.777 1.00 93.81 299 GLN A CA 1
ATOM 2374 C C . GLN A 1 299 ? 3.040 -16.821 10.186 1.00 93.81 299 GLN A C 1
ATOM 2376 O O . GLN A 1 299 ? 3.300 -17.357 11.257 1.00 93.81 299 GLN A O 1
ATOM 2381 N N . THR A 1 300 ? 2.109 -17.295 9.357 1.00 89.50 300 THR A N 1
ATOM 2382 C CA . THR A 1 300 ? 1.324 -18.510 9.637 1.00 89.50 300 THR A CA 1
ATOM 2383 C C . THR A 1 300 ? 2.024 -19.806 9.219 1.00 89.50 300 THR A C 1
ATOM 2385 O O . THR A 1 300 ? 1.442 -20.879 9.377 1.00 89.50 300 THR A O 1
ATOM 2388 N N . ARG A 1 301 ? 3.247 -19.718 8.686 1.00 76.75 301 ARG A N 1
ATOM 2389 C CA . ARG A 1 301 ? 4.023 -20.838 8.151 1.00 76.75 301 ARG A CA 1
ATOM 2390 C C . ARG A 1 301 ? 5.277 -21.084 8.977 1.00 76.75 301 ARG A C 1
ATOM 2392 O O . ARG A 1 301 ? 5.608 -22.275 9.146 1.00 76.75 301 ARG A O 1
#

Mean predicted aligned error: 22.81 Å

Foldseek 3Di:
DDDDPPDDPDDDDPPDDDDPVVVVVVVVVVVVVVVVVVVVVVVVVVVVVVVVVVVVVVVVVVVVVVVVPDPPVVVVVVVVVVVVVVVVVVVVVVVVVPPVPDDPDDDDDDDDDDDPPPPPDPDPPPPVDQDFDFDDDDPPDDTDTDGPDPPPPPPDDPPPPPPPDDPDDDDDDDPPPPDDDPDPDPDPDPDPDPDDDPDDDDPDDDDDDDDDDDDDDDDDDDDDDDDDDDPDPDDPDPPPDLDDDLVLVLLQVQADPVDLDGDVVSCVVSVNPDPQPDHRCNPPVNNVVSVVSNVVVVVVD

pLDDT: mean 70.23, std 18.01, range [38.78, 97.0]

Organism: Photinus pyralis (NCBI:txid7054)

Secondary structure (DSSP, 8-state):
---------------S---HHHHHHHHHHHHHHHHHHHHHHHHHHHHHHHHHHHHHHHHHHHHHHHHHS-HHHHHHHHHHHHHHHHHHHHHHHHHTT--TTS-TT-----S---------PPP-----S-------PPTTSPPPPPPPPP-------------S----------------S------------------PPPPP--PPP--PPP--------------------------SSPPPHHHHHHHHH--TT-----HHHHHHTT--SS-SSS-TTSHHHHHHHHHHHHHHHHT-

Sequence (301 aa):
MRSIKLKFVTKPFHSADVPRTVKFLIRSFITYYYLSTMAVLRVCLGILLLTSMLNAIESSHNRLRHEKGSPELRKRRLSDIVRRRRASESKSKRAAYYNPWTPPNMVRTPPNRKPSFTLWQPNQVQIQRPYYIPIWGPPGKPPIYFPPQPIYLNPGLPLNNRYLPPAGENTTVPTDNKFGEDGPIWGTVNEPATVPPTRKPRPPVTHPPIVRPADSETTNNEITPSREPVVENQPPAPSIGNQPSRCVWAIISCCSASSNTVSYDCFEQLGCNGAFWDNSPCDSEIARAAISTAMNYYQTR